Protein AF-A0A1H8KYK1-F1 (afdb_monomer_lite)

Foldseek 3Di:
DDDADDLAFLQCPLVRLQAAKWKFKKWFWDDDVPDIAIFIKIKMKHWHDDNDQKTWIKMWMFTFDQDPVSVVVVVVVPDDDDDDDDDDDDDDDDDDDDDDDDDDDDDDDDDDDDDDDDDDDDDDDDDDDDDDDDDYDDDDDDDDDDDDDDDDDDDDDDDDDDDDDDDDDDDDDDDDDDDPDDDPDPPPDDPPVPDSDTGIDWMKIWMKHFDDDDDQCPADPPRRHRPDNNFSRDNVRSCVQQDPVRWTKMWIWMDTPLFKIFIWIWTRDHQKTKIKTPDMGGDPRHFFWGIKIKIWGQDPQWIKIWMWTDGPPRDTGTGMIITIHRPD

Secondary structure (DSSP, 8-state):
-PPPPTT--GGGGGGGGG-EEEEEEEEEEEEETTEEEEEEEEEEEEEE--SSSSEEEEEEEEEPPPPHHHHHHHHHHS----------------------------------------------------------------------------------------------------S--SS-------TTSSSS--EEEEEEEEEEEE-----TTS--GGGPPP-SPPTT-SHHHHGGGB-TTSSEEEEEEEEETTTEEEEEEEEE-SSEEEEEEEEEEE-TTS--EEEEEEEEEEETTEEEEEEEEEETT--SEEEEEEEEEE--

Organism: NCBI:txid1424661

Structure (mmCIF, N/CA/C/O backbone):
data_AF-A0A1H8KYK1-F1
#
_entry.id   AF-A0A1H8KYK1-F1
#
loop_
_atom_site.group_PDB
_atom_site.id
_atom_site.type_symbol
_atom_site.label_atom_id
_atom_site.label_alt_id
_atom_site.label_comp_id
_atom_site.label_asym_id
_atom_site.label_entity_id
_atom_site.label_seq_id
_atom_site.pdbx_PDB_ins_code
_atom_site.Cartn_x
_atom_site.Cartn_y
_atom_site.Cartn_z
_atom_site.occupancy
_atom_site.B_iso_or_equiv
_atom_site.auth_seq_id
_atom_site.auth_comp_id
_atom_site.auth_asym_id
_atom_site.auth_atom_id
_atom_site.pdbx_PDB_model_num
ATOM 1 N N . MET A 1 1 ? -10.918 -11.148 -17.905 1.00 49.12 1 MET A N 1
ATOM 2 C CA . MET A 1 1 ? -9.589 -10.921 -18.511 1.00 49.12 1 MET A CA 1
ATOM 3 C C . MET A 1 1 ? -9.164 -9.533 -18.084 1.00 49.12 1 MET A C 1
ATOM 5 O O . MET A 1 1 ? -9.990 -8.639 -18.190 1.00 49.12 1 MET A O 1
ATOM 9 N N . PHE A 1 2 ? -7.974 -9.383 -17.505 1.00 62.34 2 PHE A N 1
ATOM 10 C CA . PHE A 1 2 ? -7.438 -8.069 -17.145 1.00 62.34 2 PHE A CA 1
ATOM 11 C C . PHE A 1 2 ? -6.785 -7.475 -18.394 1.00 62.34 2 PHE A C 1
ATOM 13 O O . PHE A 1 2 ? -6.039 -8.189 -19.064 1.00 62.34 2 PHE A O 1
ATOM 20 N N . ASP A 1 3 ? -7.107 -6.228 -18.724 1.00 60.88 3 ASP A N 1
ATOM 21 C CA . ASP A 1 3 ? -6.493 -5.510 -19.842 1.00 60.88 3 ASP A CA 1
ATOM 22 C C . ASP A 1 3 ? -5.409 -4.574 -19.298 1.00 60.88 3 ASP A C 1
ATOM 24 O O . ASP A 1 3 ? -5.586 -3.975 -18.234 1.00 60.88 3 ASP A O 1
ATOM 28 N N . LEU A 1 4 ? -4.265 -4.491 -19.976 1.00 67.56 4 LEU A N 1
ATOM 29 C CA . LEU A 1 4 ? -3.120 -3.719 -19.488 1.00 67.56 4 LEU A CA 1
ATOM 30 C C . LEU A 1 4 ? -3.230 -2.265 -19.973 1.00 67.56 4 LEU A C 1
ATOM 32 O O . LEU A 1 4 ? -3.312 -2.050 -21.184 1.00 67.56 4 LEU A O 1
ATOM 36 N N . PRO A 1 5 ? -3.190 -1.256 -19.077 1.00 66.62 5 PRO A N 1
ATOM 37 C CA . PRO A 1 5 ? -3.271 0.142 -19.486 1.00 66.62 5 PRO A CA 1
ATOM 38 C C . PRO A 1 5 ? -2.180 0.509 -20.498 1.00 66.62 5 PRO A C 1
ATOM 40 O O . PRO A 1 5 ? -0.985 0.322 -20.252 1.00 66.62 5 PRO A O 1
ATOM 43 N N . VAL A 1 6 ? -2.584 1.067 -21.640 1.00 70.44 6 VAL A N 1
ATOM 44 C CA . VAL A 1 6 ? -1.638 1.576 -22.640 1.00 70.44 6 VAL A CA 1
ATOM 45 C C . VAL A 1 6 ? -0.813 2.716 -22.039 1.00 70.44 6 VAL A C 1
ATOM 47 O O . VAL A 1 6 ? -1.359 3.687 -21.521 1.00 70.44 6 VAL A O 1
ATOM 50 N N . GLY A 1 7 ? 0.514 2.587 -22.085 1.00 81.19 7 GLY A N 1
ATOM 51 C CA . GLY A 1 7 ? 1.431 3.529 -21.436 1.00 81.19 7 GLY A CA 1
ATOM 52 C C . GLY A 1 7 ? 1.752 3.227 -19.966 1.00 81.19 7 GLY A C 1
ATOM 53 O O . GLY A 1 7 ? 2.463 4.019 -19.352 1.00 81.19 7 GLY A O 1
ATOM 54 N N . LEU A 1 8 ? 1.299 2.098 -19.402 1.00 91.88 8 LEU A N 1
ATOM 55 C CA . LEU A 1 8 ? 1.812 1.606 -18.119 1.00 91.88 8 LEU A CA 1
ATOM 56 C C . LEU A 1 8 ? 3.339 1.373 -18.217 1.00 91.88 8 LEU A C 1
ATOM 58 O O . LEU A 1 8 ? 3.770 0.626 -19.101 1.00 91.88 8 LEU A O 1
ATOM 62 N N . PRO A 1 9 ? 4.168 1.953 -17.327 1.00 93.94 9 PRO A N 1
ATOM 63 C CA . PRO A 1 9 ? 5.585 1.610 -17.226 1.00 93.94 9 PRO A CA 1
ATOM 64 C C . PRO A 1 9 ? 5.786 0.102 -17.039 1.00 93.94 9 PRO A C 1
ATOM 66 O O . PRO A 1 9 ? 5.152 -0.503 -16.176 1.00 93.94 9 PRO A O 1
ATOM 69 N N . SER A 1 10 ? 6.687 -0.507 -17.817 1.00 95.62 10 SER A N 1
ATOM 70 C CA . SER A 1 10 ? 6.914 -1.963 -17.799 1.00 95.62 10 SER A CA 1
ATOM 71 C C . SER A 1 10 ? 7.212 -2.508 -16.393 1.00 95.62 10 SER A C 1
ATOM 73 O O . SER A 1 10 ? 6.752 -3.594 -16.045 1.00 95.62 10 SER A O 1
ATOM 75 N N . GLU A 1 11 ? 7.915 -1.740 -15.556 1.00 96.19 11 GLU A N 1
ATOM 76 C CA . GLU A 1 11 ? 8.227 -2.072 -14.154 1.00 96.19 11 GLU A CA 1
ATOM 77 C C . GLU A 1 11 ? 6.979 -2.266 -13.271 1.00 96.19 11 GLU A C 1
ATOM 79 O O . GLU A 1 11 ? 7.045 -2.943 -12.251 1.00 96.19 11 GLU A O 1
ATOM 84 N N . LEU A 1 12 ? 5.822 -1.727 -13.666 1.00 96.75 12 LEU A N 1
ATOM 85 C CA . LEU A 1 12 ? 4.555 -1.897 -12.952 1.00 96.75 12 LEU A CA 1
ATOM 86 C C . LEU A 1 12 ? 3.744 -3.109 -13.422 1.00 96.75 12 LEU A C 1
ATOM 88 O O . LEU A 1 12 ? 2.743 -3.440 -12.791 1.00 96.75 12 LEU A O 1
ATOM 92 N N . VAL A 1 13 ? 4.161 -3.819 -14.477 1.00 95.88 13 VAL A N 1
ATOM 93 C CA . VAL A 1 13 ? 3.450 -5.017 -14.965 1.00 95.88 13 VAL A CA 1
ATOM 94 C C . VAL A 1 13 ? 3.280 -6.095 -13.875 1.00 95.88 13 VAL A C 1
ATOM 96 O O . VAL A 1 13 ? 2.158 -6.594 -13.749 1.00 95.88 13 VAL A O 1
ATOM 99 N N . PRO A 1 14 ? 4.275 -6.415 -13.016 1.00 97.19 14 PRO A N 1
ATOM 100 C CA . PRO A 1 14 ? 4.091 -7.370 -11.913 1.00 97.19 14 PRO A CA 1
ATOM 101 C C . PRO A 1 14 ? 3.054 -6.942 -10.861 1.00 97.19 14 PRO A C 1
ATOM 103 O O . PRO A 1 14 ? 2.421 -7.798 -10.243 1.00 97.19 14 PRO A O 1
ATOM 106 N N . LEU A 1 15 ? 2.863 -5.631 -10.676 1.00 97.88 15 LEU A N 1
ATOM 107 C CA . LEU A 1 15 ? 1.919 -5.031 -9.724 1.00 97.88 15 LEU A CA 1
ATOM 108 C C . LEU A 1 15 ? 0.585 -4.619 -10.376 1.00 97.88 15 LEU A C 1
ATOM 110 O O . LEU A 1 15 ? -0.333 -4.189 -9.682 1.00 97.88 15 LEU A O 1
ATOM 114 N N . SER A 1 16 ? 0.460 -4.755 -11.700 1.00 96.31 16 SER A N 1
ATOM 115 C CA . SER A 1 16 ? -0.639 -4.187 -12.496 1.00 96.31 16 SER A CA 1
ATOM 116 C C . SER A 1 16 ? -2.034 -4.597 -12.022 1.00 96.31 16 SER A C 1
ATOM 118 O O . SER A 1 16 ? -2.958 -3.789 -12.058 1.00 96.31 16 SER A O 1
ATOM 120 N N . TRP A 1 17 ? -2.174 -5.816 -11.498 1.00 96.75 17 TRP A N 1
ATOM 121 C CA . TRP A 1 17 ? -3.426 -6.356 -10.968 1.00 96.75 17 TRP A CA 1
ATOM 122 C C . TRP A 1 17 ? -3.988 -5.586 -9.761 1.00 96.75 17 TRP A C 1
ATOM 124 O O . TRP A 1 17 ? -5.191 -5.680 -9.514 1.00 96.75 17 TRP A O 1
ATOM 134 N N . LEU A 1 18 ? -3.161 -4.807 -9.047 1.00 98.00 18 LEU A N 1
ATOM 135 C CA . LEU A 1 18 ? -3.588 -3.908 -7.967 1.00 98.00 18 LEU A CA 1
ATOM 136 C C . LEU A 1 18 ? -4.265 -2.630 -8.486 1.00 98.00 18 LEU A C 1
ATOM 138 O O . LEU A 1 18 ? -5.162 -2.120 -7.819 1.00 98.00 18 LEU A O 1
ATOM 142 N N . ILE A 1 19 ? -3.852 -2.114 -9.652 1.00 97.31 19 ILE A N 1
ATOM 143 C CA . ILE A 1 19 ? -4.231 -0.785 -10.174 1.00 97.31 19 ILE A CA 1
ATOM 144 C C . ILE A 1 19 ? -5.750 -0.661 -10.293 1.00 97.31 19 ILE A C 1
ATOM 146 O O . ILE A 1 19 ? -6.384 -1.519 -10.905 1.00 97.31 19 ILE A O 1
ATOM 150 N N . GLY A 1 20 ? -6.326 0.413 -9.758 1.00 96.56 20 GLY A N 1
ATOM 151 C CA . GLY A 1 20 ? -7.762 0.691 -9.696 1.00 96.56 20 GLY A CA 1
ATOM 152 C C . GLY A 1 20 ? -8.225 1.000 -8.275 1.00 96.56 20 GLY A C 1
ATOM 153 O O . GLY A 1 20 ? -7.409 1.238 -7.381 1.00 96.56 20 GLY A O 1
ATOM 154 N N . VAL A 1 21 ? -9.540 0.995 -8.062 1.00 98.38 21 VAL A N 1
ATOM 155 C CA . VAL A 1 21 ? -10.137 1.280 -6.751 1.00 98.38 21 VAL A CA 1
ATOM 156 C C . VAL A 1 21 ? -10.924 0.077 -6.255 1.00 98.38 21 VAL A C 1
ATOM 158 O O . VAL A 1 21 ? -11.707 -0.531 -6.986 1.00 98.38 21 VAL A O 1
ATOM 161 N N . TRP A 1 22 ? -10.719 -0.245 -4.985 1.00 98.69 22 TRP A N 1
ATOM 162 C CA . TRP A 1 22 ? -11.290 -1.390 -4.294 1.00 98.69 22 TRP A CA 1
ATOM 163 C C . TRP A 1 22 ? -12.105 -0.910 -3.100 1.00 98.69 22 TRP A C 1
ATOM 165 O O . TRP A 1 22 ? -11.646 -0.046 -2.356 1.00 98.69 22 TRP A O 1
ATOM 175 N N . GLU A 1 23 ? -13.286 -1.482 -2.889 1.00 98.44 23 GLU A N 1
ATOM 176 C CA . GLU A 1 23 ? -14.118 -1.206 -1.718 1.00 98.44 23 GLU A CA 1
ATOM 177 C C . GLU A 1 23 ? -14.755 -2.493 -1.189 1.00 98.44 23 GLU A C 1
ATOM 179 O O . GLU A 1 23 ? -15.082 -3.409 -1.946 1.00 98.44 23 GLU A O 1
ATOM 184 N N . GLY A 1 24 ? -14.913 -2.585 0.126 1.00 97.38 24 GLY A N 1
ATOM 185 C CA . GLY A 1 24 ? -15.540 -3.722 0.786 1.00 97.38 24 GLY A CA 1
ATOM 186 C C . GLY A 1 24 ? -15.447 -3.603 2.298 1.00 97.38 24 GLY A C 1
ATOM 187 O O . GLY A 1 24 ? -15.329 -2.500 2.835 1.00 97.38 24 GLY A O 1
ATOM 188 N N . SER A 1 25 ? -15.490 -4.744 2.976 1.00 96.94 25 SER A N 1
ATOM 189 C CA . SER A 1 25 ? -15.429 -4.825 4.433 1.00 96.94 25 SER A CA 1
ATOM 190 C C . SER A 1 25 ? -14.272 -5.690 4.927 1.00 96.94 25 SER A C 1
ATOM 192 O O . SER A 1 25 ? -13.663 -6.471 4.184 1.00 96.94 25 SER A O 1
ATOM 194 N N . GLY A 1 26 ? -13.979 -5.529 6.212 1.00 96.81 26 GLY A N 1
ATOM 195 C CA . GLY A 1 26 ? -13.012 -6.313 6.954 1.00 96.81 26 GLY A CA 1
ATOM 196 C C . GLY A 1 26 ? -13.414 -6.513 8.411 1.00 96.81 26 GLY A C 1
ATOM 197 O O . GLY A 1 26 ? -14.375 -5.917 8.902 1.00 96.81 26 GLY A O 1
ATOM 198 N N . VAL A 1 27 ? -12.657 -7.374 9.087 1.00 96.69 27 VAL A N 1
ATOM 199 C CA . VAL A 1 27 ? -12.792 -7.677 10.516 1.00 96.69 27 VAL A CA 1
ATOM 200 C C . VAL A 1 27 ? -11.521 -7.225 11.224 1.00 96.69 27 VAL A C 1
ATOM 202 O O . VAL A 1 27 ? -10.416 -7.566 10.799 1.00 96.69 27 VAL A O 1
ATOM 205 N N . LEU A 1 28 ? -11.696 -6.415 12.265 1.00 94.81 28 LEU A N 1
ATOM 206 C CA . LEU A 1 28 ? -10.660 -5.859 13.130 1.00 94.81 28 LEU A CA 1
ATOM 207 C C . LEU A 1 28 ? -10.691 -6.609 14.462 1.00 94.81 28 LEU A C 1
ATOM 209 O O . LEU A 1 28 ? -11.710 -6.579 15.149 1.00 94.81 28 LEU A O 1
ATOM 213 N N . GLU A 1 29 ? -9.579 -7.226 14.845 1.00 92.06 29 GLU A N 1
ATOM 214 C CA . GLU A 1 29 ? -9.422 -7.983 16.087 1.00 92.06 29 GLU A CA 1
ATOM 215 C C . GLU A 1 29 ? -8.289 -7.401 16.937 1.00 92.06 29 GLU A C 1
ATOM 217 O O . GLU A 1 29 ? -7.197 -7.089 16.455 1.00 92.06 29 GLU A O 1
ATOM 222 N N . TYR A 1 30 ? -8.546 -7.212 18.228 1.00 87.31 30 TYR A N 1
ATOM 223 C CA . TYR A 1 30 ? -7.558 -6.716 19.184 1.00 87.31 30 TYR A CA 1
ATOM 224 C C . TYR A 1 30 ? -7.929 -7.118 20.614 1.00 87.31 30 TYR A C 1
ATOM 226 O O . TYR A 1 30 ? -9.027 -7.607 20.872 1.00 87.31 30 TYR A O 1
ATOM 234 N N . LYS A 1 31 ? -7.009 -6.920 21.563 1.00 82.62 31 LYS A N 1
ATOM 235 C CA . LYS A 1 31 ? -7.248 -7.199 22.985 1.00 82.62 31 LYS A CA 1
ATOM 236 C C . LYS A 1 31 ? -7.317 -5.932 23.830 1.00 82.62 31 LYS A C 1
ATOM 238 O O . LYS A 1 31 ? -6.606 -4.964 23.564 1.00 82.62 31 LYS A O 1
ATOM 243 N N . ILE A 1 32 ? -8.143 -5.975 24.873 1.00 80.00 32 ILE A N 1
ATOM 244 C CA . ILE A 1 32 ? -8.195 -4.988 25.956 1.00 80.00 32 ILE A CA 1
ATOM 245 C C . ILE A 1 32 ? -8.008 -5.762 27.266 1.00 80.00 32 ILE A C 1
ATOM 247 O O . ILE A 1 32 ? -8.938 -6.379 27.777 1.00 80.00 32 ILE A O 1
ATOM 251 N N . GLY A 1 33 ? -6.775 -5.792 27.778 1.00 83.25 33 GLY A N 1
ATOM 252 C CA . GLY A 1 33 ? -6.402 -6.768 28.806 1.00 83.25 33 GLY A CA 1
ATOM 253 C C . GLY A 1 33 ? -6.537 -8.192 28.256 1.00 83.25 33 GLY A C 1
ATOM 254 O O . GLY A 1 33 ? -6.012 -8.493 27.183 1.00 83.25 33 GLY A O 1
ATOM 255 N N . ASP A 1 34 ? -7.265 -9.052 28.965 1.00 83.12 34 ASP A N 1
ATOM 256 C CA . ASP A 1 34 ? -7.534 -10.424 28.522 1.00 83.12 34 ASP A CA 1
ATOM 257 C C . ASP A 1 34 ? -8.695 -10.530 27.515 1.00 83.12 34 ASP A C 1
ATOM 259 O O . ASP A 1 34 ? -8.698 -11.447 26.678 1.00 83.12 34 ASP A O 1
ATOM 263 N N . GLU A 1 35 ? -9.640 -9.581 27.538 1.00 84.00 35 GLU A N 1
ATOM 264 C CA . GLU A 1 35 ? -10.799 -9.559 26.640 1.00 84.00 35 GLU A CA 1
ATOM 265 C C . GLU A 1 35 ? -10.368 -9.351 25.183 1.00 84.00 35 GLU A C 1
ATOM 267 O O . GLU A 1 35 ? -9.450 -8.584 24.885 1.00 84.00 35 GLU A O 1
ATOM 272 N N . SER A 1 36 ? -11.025 -10.062 24.265 1.00 86.00 36 SER A N 1
ATOM 273 C CA . SER A 1 36 ? -10.759 -9.990 22.825 1.00 86.00 36 SER A CA 1
ATOM 274 C C . SER A 1 36 ? -11.948 -9.331 22.134 1.00 86.00 36 SER A C 1
ATOM 276 O O . SER A 1 36 ? -13.064 -9.840 22.198 1.00 86.00 36 SER A O 1
ATOM 278 N N . VAL A 1 37 ? -11.706 -8.190 21.496 1.00 88.69 37 VAL A N 1
ATOM 279 C CA . VAL A 1 37 ? -12.717 -7.379 20.819 1.00 88.69 37 VAL A CA 1
ATOM 280 C C . VAL A 1 37 ? -12.598 -7.600 19.317 1.00 88.69 37 VAL A C 1
ATOM 282 O O . VAL A 1 37 ? -11.521 -7.425 18.748 1.00 88.69 37 VAL A O 1
ATOM 285 N N . SER A 1 38 ? -13.718 -7.942 18.681 1.00 92.06 38 SER A N 1
ATOM 286 C CA . SER A 1 38 ? -13.860 -7.999 17.225 1.00 92.06 38 SER A CA 1
ATOM 287 C C . SER A 1 38 ? -14.829 -6.908 16.758 1.00 92.06 38 SER A C 1
ATOM 289 O O . SER A 1 38 ? -15.798 -6.602 17.458 1.00 92.06 38 SER A O 1
ATOM 291 N N . ARG A 1 39 ? -14.560 -6.278 15.609 1.00 92.88 39 ARG A N 1
ATOM 292 C CA . ARG A 1 39 ? -15.438 -5.277 14.975 1.00 92.88 39 ARG A CA 1
ATOM 293 C C . ARG A 1 39 ? -15.405 -5.391 13.456 1.00 92.88 39 ARG A C 1
ATOM 295 O O . ARG A 1 39 ? -14.342 -5.587 12.873 1.00 92.88 39 ARG A O 1
ATOM 302 N N . THR A 1 40 ? -16.549 -5.162 12.815 1.00 94.62 40 THR A N 1
ATOM 303 C CA . THR A 1 40 ? -16.612 -4.967 11.360 1.00 94.62 40 THR A CA 1
ATOM 304 C C . THR A 1 40 ? -16.252 -3.524 11.003 1.00 94.62 40 THR A C 1
ATOM 306 O O . THR A 1 40 ? -16.684 -2.578 11.666 1.00 94.62 40 THR A O 1
ATOM 309 N N . PHE A 1 41 ? -15.478 -3.346 9.937 1.00 95.56 41 PHE A N 1
ATOM 310 C CA . PHE A 1 41 ? -15.167 -2.043 9.353 1.00 95.56 41 PHE A CA 1
ATOM 311 C C . PHE A 1 41 ? -15.329 -2.092 7.832 1.00 95.56 41 PHE A C 1
ATOM 313 O O . PHE A 1 41 ? -15.184 -3.150 7.216 1.00 95.56 41 PHE A O 1
ATOM 320 N N . GLY A 1 42 ? -15.631 -0.951 7.221 1.00 97.19 42 GLY A N 1
ATOM 321 C CA . GLY A 1 42 ? -15.552 -0.773 5.777 1.00 97.19 42 GLY A CA 1
ATOM 322 C C . GLY A 1 42 ? -14.231 -0.117 5.377 1.00 97.19 42 GLY A C 1
ATOM 323 O O . GLY A 1 42 ? -13.602 0.600 6.161 1.00 97.19 42 GLY A O 1
ATOM 324 N N . HIS A 1 43 ? -13.775 -0.411 4.162 1.00 98.38 43 HIS A N 1
ATOM 325 C CA . HIS A 1 43 ? -12.443 -0.054 3.680 1.00 98.38 43 HIS A CA 1
ATOM 326 C C . HIS A 1 43 ? -12.485 0.262 2.191 1.00 98.38 43 HIS A C 1
ATOM 328 O O . HIS A 1 43 ? -12.998 -0.535 1.402 1.00 98.38 43 HIS A O 1
ATOM 334 N N . ARG A 1 44 ? -11.898 1.398 1.801 1.00 98.44 44 ARG A N 1
ATOM 335 C CA . ARG A 1 44 ? -11.630 1.745 0.404 1.00 98.44 44 ARG A CA 1
ATOM 336 C C . ARG A 1 44 ? -10.127 1.927 0.186 1.00 98.44 44 ARG A C 1
ATOM 338 O O . ARG A 1 44 ? -9.473 2.635 0.952 1.00 98.44 44 ARG A O 1
ATOM 345 N N . ILE A 1 45 ? -9.597 1.302 -0.864 1.00 98.69 45 ILE A N 1
ATOM 346 C CA . ILE A 1 45 ? -8.196 1.392 -1.303 1.00 98.69 45 ILE A CA 1
ATOM 347 C C . ILE A 1 45 ? -8.151 1.902 -2.745 1.00 98.69 45 ILE A C 1
ATOM 349 O O . ILE A 1 45 ? -8.914 1.436 -3.587 1.00 98.69 45 ILE A O 1
ATOM 353 N N . SER A 1 46 ? -7.217 2.799 -3.048 1.00 98.56 46 SER A N 1
ATOM 354 C CA . SER A 1 46 ? -6.891 3.249 -4.401 1.00 98.56 46 SER A CA 1
ATOM 355 C C . SER A 1 46 ? -5.429 2.946 -4.728 1.00 98.56 46 SER A C 1
ATOM 357 O O . SER A 1 46 ? -4.534 3.343 -3.983 1.00 98.56 46 SER A O 1
ATOM 359 N N . PHE A 1 47 ? -5.191 2.306 -5.873 1.00 98.56 47 PHE A N 1
ATOM 360 C CA . PHE A 1 47 ? -3.877 2.162 -6.501 1.00 98.56 47 PHE A CA 1
ATOM 361 C C . PHE A 1 47 ? -3.895 2.846 -7.872 1.00 98.56 47 PHE A C 1
ATOM 363 O O . PHE A 1 47 ? -4.689 2.481 -8.739 1.00 98.56 47 PHE A O 1
ATOM 370 N N . SER A 1 48 ? -3.007 3.806 -8.109 1.00 97.19 48 SER A N 1
ATOM 371 C CA . SER A 1 48 ? -2.879 4.503 -9.397 1.00 97.19 48 SER A CA 1
ATOM 372 C C . SER A 1 48 ? -1.410 4.717 -9.774 1.00 97.19 48 SER A C 1
ATOM 374 O O . SER A 1 48 ? -0.513 4.360 -9.018 1.00 97.19 48 SER A O 1
ATOM 376 N N . HIS A 1 49 ? -1.135 5.274 -10.953 1.00 95.69 49 HIS A N 1
ATOM 377 C CA . HIS A 1 49 ? 0.214 5.656 -11.380 1.00 95.69 49 HIS A CA 1
ATOM 378 C C . HIS A 1 49 ? 0.161 6.961 -12.182 1.00 95.69 49 HIS A C 1
ATOM 380 O O . HIS A 1 49 ? -0.874 7.305 -12.751 1.00 95.69 49 HIS A O 1
ATOM 386 N N . ASP A 1 50 ? 1.286 7.666 -12.248 1.00 94.00 50 ASP A N 1
ATOM 387 C CA . ASP A 1 50 ? 1.468 8.925 -12.986 1.00 94.00 50 ASP A CA 1
ATOM 388 C C . ASP A 1 50 ? 2.350 8.771 -14.248 1.00 94.00 50 ASP A C 1
ATOM 390 O O . ASP A 1 50 ? 2.439 9.687 -15.062 1.00 94.00 50 ASP A O 1
ATOM 394 N N . GLY A 1 51 ? 2.977 7.600 -14.437 1.00 91.00 51 GLY A N 1
ATOM 395 C CA . GLY A 1 51 ? 3.947 7.321 -15.510 1.00 91.00 51 GLY A CA 1
ATOM 396 C C . GLY A 1 51 ? 5.394 7.132 -15.022 1.00 91.00 51 GLY A C 1
ATOM 397 O O . GLY A 1 51 ? 6.296 6.863 -15.826 1.00 91.00 51 GLY A O 1
ATOM 398 N N . LEU A 1 52 ? 5.625 7.240 -13.713 1.00 91.81 52 LEU A N 1
ATOM 399 C CA . LEU A 1 52 ? 6.854 6.840 -13.028 1.00 91.81 52 LEU A CA 1
ATOM 400 C C . LEU A 1 52 ? 6.775 5.364 -12.570 1.00 91.81 52 LEU A C 1
ATOM 402 O O . LEU A 1 52 ? 5.684 4.791 -12.524 1.00 91.81 52 LEU A O 1
ATOM 406 N N . PRO A 1 53 ? 7.908 4.704 -12.253 1.00 94.56 53 PRO A N 1
ATOM 407 C CA . PRO A 1 53 ? 7.945 3.277 -11.909 1.00 94.56 53 PRO A CA 1
ATOM 408 C C . PRO A 1 53 ? 7.538 2.987 -10.451 1.00 94.56 53 PRO A C 1
ATOM 410 O O . PRO A 1 53 ? 8.229 2.282 -9.717 1.00 94.56 53 PRO A O 1
ATOM 413 N N . HIS A 1 54 ? 6.408 3.546 -10.018 1.00 96.88 54 HIS A N 1
ATOM 414 C CA . HIS A 1 54 ? 5.782 3.263 -8.728 1.00 96.88 54 HIS A CA 1
ATOM 415 C C . HIS A 1 54 ? 4.248 3.330 -8.835 1.00 96.88 54 HIS A C 1
ATOM 417 O O . HIS A 1 54 ? 3.705 3.984 -9.726 1.00 96.88 54 HIS A O 1
ATOM 423 N N . LEU A 1 55 ? 3.542 2.679 -7.910 1.00 98.56 55 LEU A N 1
ATOM 424 C CA . LEU A 1 55 ? 2.124 2.935 -7.667 1.00 98.56 55 LEU A CA 1
ATOM 425 C C . LEU A 1 55 ? 1.967 3.990 -6.575 1.00 98.56 55 LEU A C 1
ATOM 427 O O . LEU A 1 55 ? 2.576 3.880 -5.511 1.00 98.56 55 LEU A O 1
ATOM 431 N N . ASN A 1 56 ? 1.107 4.968 -6.835 1.00 98.62 56 ASN A N 1
ATOM 432 C CA . ASN A 1 56 ? 0.497 5.818 -5.825 1.00 98.62 56 ASN A CA 1
ATOM 433 C C . ASN A 1 56 ? -0.556 4.992 -5.077 1.00 98.62 56 ASN A C 1
ATOM 435 O O . ASN A 1 56 ? -1.420 4.376 -5.707 1.00 98.62 56 ASN A O 1
ATOM 439 N N . TYR A 1 57 ? -0.493 4.984 -3.749 1.00 98.75 57 TYR A N 1
ATOM 440 C CA . TYR A 1 57 ? -1.398 4.231 -2.886 1.00 98.75 57 TYR A CA 1
ATOM 441 C C . TYR A 1 57 ? -2.085 5.150 -1.882 1.00 98.75 57 TYR A C 1
ATOM 443 O O . TYR A 1 57 ? -1.428 5.949 -1.217 1.00 98.75 57 TYR A O 1
ATOM 451 N N . SER A 1 58 ? -3.395 4.986 -1.714 1.00 98.62 58 SER A N 1
ATOM 452 C CA . SER A 1 58 ? -4.124 5.565 -0.586 1.00 98.62 58 SER A CA 1
ATOM 453 C C . SER A 1 58 ? -5.222 4.636 -0.083 1.00 98.62 58 SER A C 1
ATOM 455 O O . SER A 1 58 ? -5.825 3.870 -0.835 1.00 98.62 58 SER A O 1
ATOM 457 N N . SER A 1 59 ? -5.479 4.704 1.219 1.00 98.00 59 SER A N 1
ATOM 458 C CA . SER A 1 59 ? -6.477 3.902 1.917 1.00 98.00 59 SER A CA 1
ATOM 459 C C . SER A 1 59 ? -7.205 4.757 2.951 1.00 98.00 59 SER A C 1
ATOM 461 O O . SER A 1 59 ? -6.605 5.622 3.599 1.00 98.00 59 SER A O 1
ATOM 463 N N . TYR A 1 60 ? -8.498 4.498 3.140 1.00 96.75 60 TYR A N 1
ATOM 464 C CA . TYR A 1 60 ? -9.217 4.931 4.334 1.00 96.75 60 TYR A CA 1
ATOM 465 C C . TYR A 1 60 ? -10.247 3.891 4.780 1.00 96.75 60 TYR A C 1
ATOM 467 O O . TYR A 1 60 ? -10.821 3.150 3.979 1.00 96.75 60 TYR A O 1
ATOM 475 N N . THR A 1 61 ? -10.469 3.849 6.089 1.00 97.38 61 THR A N 1
ATOM 476 C CA . THR A 1 61 ? -11.356 2.906 6.775 1.00 97.38 61 THR A CA 1
ATOM 477 C C . THR A 1 61 ? -12.340 3.640 7.674 1.00 97.38 61 THR A C 1
ATOM 479 O O . THR A 1 61 ? -12.075 4.749 8.148 1.00 97.38 61 THR A O 1
ATOM 482 N N . TRP A 1 62 ? -13.470 2.996 7.934 1.00 95.44 62 TRP A N 1
ATOM 483 C CA . TRP A 1 62 ? -14.492 3.453 8.867 1.00 95.44 62 TRP A CA 1
ATOM 484 C C . TRP A 1 62 ? -15.053 2.255 9.631 1.00 95.44 62 TRP A C 1
ATOM 486 O O . TRP A 1 62 ? -15.241 1.184 9.056 1.00 95.44 62 TRP A O 1
ATOM 496 N N . LEU A 1 63 ? -15.338 2.414 10.921 1.00 94.31 63 LEU A N 1
ATOM 497 C CA . LEU A 1 63 ? -16.130 1.423 11.646 1.00 94.31 63 LEU A CA 1
ATOM 498 C C . LEU A 1 63 ? -17.567 1.474 11.118 1.00 94.31 63 LEU A C 1
ATOM 500 O O . LEU A 1 63 ? -18.138 2.557 10.972 1.00 94.31 63 LEU A O 1
ATOM 504 N N . GLU A 1 64 ? -18.148 0.309 10.845 1.00 89.12 64 GLU A N 1
ATOM 505 C CA . GLU A 1 64 ? -19.595 0.219 10.639 1.00 89.12 64 GLU A CA 1
ATOM 506 C C . GLU A 1 64 ? -20.298 0.258 12.015 1.00 89.12 64 GLU A C 1
ATOM 508 O O . GLU A 1 64 ? -19.684 -0.111 13.028 1.00 89.12 64 GLU A O 1
ATOM 513 N N . PRO A 1 65 ? -21.568 0.700 12.096 1.00 81.44 65 PRO A N 1
ATOM 514 C CA . PRO A 1 65 ? -22.336 0.658 13.338 1.00 81.44 65 PRO A CA 1
ATOM 515 C C . PRO A 1 65 ? -22.391 -0.757 13.931 1.00 81.44 65 PRO A C 1
ATOM 517 O O . PRO A 1 65 ? -22.554 -1.740 13.207 1.00 81.44 65 PRO A O 1
ATOM 520 N N . ALA A 1 66 ? -22.275 -0.869 15.258 1.00 71.00 66 ALA A N 1
ATOM 521 C CA . ALA A 1 66 ? -22.365 -2.159 15.939 1.00 71.00 66 ALA A CA 1
ATOM 522 C C . ALA A 1 66 ? -23.765 -2.759 15.744 1.00 71.00 66 ALA A C 1
ATOM 524 O O . ALA A 1 66 ? -24.766 -2.139 16.108 1.00 71.00 66 ALA A O 1
ATOM 525 N N . SER A 1 67 ? -23.848 -3.969 15.190 1.00 65.69 67 SER A N 1
ATOM 526 C CA . SER A 1 67 ? -25.135 -4.631 15.009 1.00 65.69 67 SER A CA 1
ATOM 527 C C . SER A 1 67 ? -25.706 -5.091 16.354 1.00 65.69 67 SER A C 1
ATOM 529 O O . SER A 1 67 ? -24.988 -5.296 17.337 1.00 65.69 67 SER A O 1
ATOM 531 N N . ALA A 1 68 ? -27.016 -5.344 16.391 1.00 59.31 68 ALA A N 1
ATOM 532 C CA . ALA A 1 68 ? -27.660 -5.937 17.563 1.00 59.31 68 ALA A CA 1
ATOM 533 C C . ALA A 1 68 ? -27.072 -7.317 17.942 1.00 59.31 68 ALA A C 1
ATOM 535 O O . ALA A 1 68 ? -27.176 -7.726 19.097 1.00 59.31 68 ALA A O 1
ATOM 536 N N . ALA A 1 69 ? -26.430 -8.021 16.998 1.00 57.88 69 ALA A N 1
ATOM 537 C CA . ALA A 1 69 ? -25.719 -9.269 17.266 1.00 57.88 69 ALA A CA 1
ATOM 538 C C . ALA A 1 69 ? -24.359 -9.025 17.947 1.00 57.88 69 ALA A C 1
ATOM 540 O O . ALA A 1 69 ? -24.042 -9.713 18.917 1.00 57.88 69 ALA A O 1
ATOM 541 N N . ASP A 1 70 ? -23.597 -8.016 17.510 1.00 57.91 70 ASP A N 1
ATOM 542 C CA . ASP A 1 70 ? -22.309 -7.647 18.122 1.00 57.91 70 ASP A CA 1
ATOM 543 C C . ASP A 1 70 ? -22.503 -7.170 19.571 1.00 57.91 70 ASP A C 1
ATOM 545 O O . ASP A 1 70 ? -21.778 -7.576 20.481 1.00 57.91 70 ASP A O 1
ATOM 549 N N . ALA A 1 71 ? -23.544 -6.362 19.807 1.00 57.56 71 ALA A N 1
ATOM 550 C CA . ALA A 1 71 ? -23.923 -5.904 21.142 1.00 57.56 71 ALA A CA 1
ATOM 551 C C . ALA A 1 71 ? -24.329 -7.067 22.072 1.00 57.56 71 ALA A C 1
ATOM 553 O O . ALA A 1 71 ? -23.949 -7.090 23.245 1.00 57.56 71 ALA A O 1
ATOM 554 N N . ALA A 1 72 ? -25.059 -8.060 21.551 1.00 54.16 72 ALA A N 1
ATOM 555 C CA . ALA A 1 72 ? -25.426 -9.257 22.306 1.00 54.16 72 ALA A CA 1
ATOM 556 C C . ALA A 1 72 ? -24.210 -10.149 22.621 1.00 54.16 72 ALA A C 1
ATOM 558 O O . ALA A 1 72 ? -24.110 -10.671 23.732 1.00 54.16 72 ALA A O 1
ATOM 559 N N . ALA A 1 73 ? -23.265 -10.284 21.683 1.00 54.59 73 ALA A N 1
ATOM 560 C CA . ALA A 1 73 ? -22.030 -11.041 21.884 1.00 54.59 73 ALA A CA 1
ATOM 561 C C . ALA A 1 73 ? -21.143 -10.416 22.976 1.00 54.59 73 ALA A C 1
ATOM 563 O O . ALA A 1 73 ? -20.703 -11.124 23.881 1.00 54.59 73 ALA A O 1
ATOM 564 N N . GLY A 1 74 ? -20.956 -9.090 22.955 1.00 52.19 74 GLY A N 1
ATOM 565 C CA . GLY A 1 74 ? -20.237 -8.373 24.015 1.00 52.19 74 GLY A CA 1
ATOM 566 C C . GLY A 1 74 ? -20.908 -8.520 25.386 1.00 52.19 74 GLY A C 1
ATOM 567 O O . GLY A 1 74 ? -20.240 -8.782 26.384 1.00 52.19 74 GLY A O 1
ATOM 568 N N . SER A 1 75 ? -22.243 -8.453 25.444 1.00 48.66 75 SER A N 1
ATOM 569 C CA . SER A 1 75 ? -22.982 -8.648 26.699 1.00 48.66 75 SER A CA 1
ATOM 570 C C . SER A 1 75 ? -22.822 -10.055 27.292 1.00 48.66 75 SER A C 1
ATOM 572 O O . SER A 1 75 ? -22.885 -10.195 28.512 1.00 48.66 75 SER A O 1
ATOM 574 N N . ALA A 1 76 ? -22.615 -11.090 26.470 1.00 49.31 76 ALA A N 1
ATOM 575 C CA . ALA A 1 76 ? -22.440 -12.471 26.930 1.00 49.31 76 ALA A CA 1
ATOM 576 C C . ALA A 1 76 ? -21.066 -12.738 27.586 1.00 49.31 76 ALA A C 1
ATOM 578 O O . ALA A 1 76 ? -20.929 -13.706 28.333 1.00 49.31 76 ALA A O 1
ATOM 579 N N . SER A 1 77 ? -20.073 -11.872 27.348 1.00 48.22 77 SER A N 1
ATOM 580 C CA . SER A 1 77 ? -18.774 -11.856 28.049 1.00 48.22 77 SER A CA 1
ATOM 581 C C . SER A 1 77 ? -18.920 -11.378 29.508 1.00 48.22 77 SER A C 1
ATOM 583 O O . SER A 1 77 ? -18.225 -11.839 30.412 1.00 48.22 77 SER A O 1
ATOM 585 N N . GLY A 1 78 ? -19.870 -10.469 29.761 1.00 38.81 78 GLY A N 1
ATOM 586 C CA . GLY A 1 78 ? -19.907 -9.611 30.951 1.00 38.81 78 GLY A CA 1
ATOM 587 C C . GLY A 1 78 ? -20.586 -10.152 32.217 1.00 38.81 78 GLY A C 1
ATOM 588 O O . GLY A 1 78 ? -20.876 -9.355 33.109 1.00 38.81 78 GLY A O 1
ATOM 589 N N . THR A 1 79 ? -20.879 -11.452 32.339 1.00 35.94 79 THR A N 1
ATOM 590 C CA . THR A 1 79 ? -21.622 -11.997 33.500 1.00 35.94 79 THR A CA 1
ATOM 591 C C . THR A 1 79 ? -20.879 -13.090 34.269 1.00 35.94 79 THR A C 1
ATOM 593 O O . THR A 1 79 ? -21.103 -14.273 34.013 1.00 35.94 79 THR A O 1
ATOM 596 N N . ASN A 1 80 ? -20.059 -12.691 35.255 1.00 37.75 80 ASN A N 1
ATOM 597 C CA . ASN A 1 80 ? -20.069 -13.216 36.641 1.00 37.75 80 ASN A CA 1
ATOM 598 C C . ASN A 1 80 ? -18.887 -12.686 37.484 1.00 37.75 80 ASN A C 1
ATOM 600 O O . ASN A 1 80 ? -17.767 -13.149 37.294 1.00 37.75 80 ASN A O 1
ATOM 604 N N . ALA A 1 81 ? -19.155 -11.803 38.461 1.00 33.03 81 ALA A N 1
ATOM 605 C CA . ALA A 1 81 ? -18.443 -11.702 39.753 1.00 33.03 81 ALA A CA 1
ATOM 606 C C . ALA A 1 81 ? -19.003 -10.539 40.605 1.00 33.03 81 ALA A C 1
ATOM 608 O O . ALA A 1 81 ? -18.627 -9.385 40.412 1.00 33.03 81 ALA A O 1
ATOM 609 N N . ALA A 1 82 ? -19.872 -10.835 41.574 1.00 30.55 82 ALA A N 1
ATOM 610 C CA . ALA A 1 82 ? -20.263 -9.903 42.635 1.00 30.55 82 ALA A CA 1
ATOM 611 C C . ALA A 1 82 ? -20.535 -10.687 43.930 1.00 30.55 82 ALA A C 1
ATOM 613 O O . ALA A 1 82 ? -21.158 -11.742 43.854 1.00 30.55 82 ALA A O 1
ATOM 614 N N . GLU A 1 83 ? -20.093 -10.139 45.074 1.00 29.67 83 GLU A N 1
ATOM 615 C CA . GLU A 1 83 ? -20.201 -10.703 46.444 1.00 29.67 83 GLU A CA 1
ATOM 616 C C . GLU A 1 83 ? -19.403 -12.018 46.671 1.00 29.67 83 GLU A C 1
ATOM 618 O O . GLU A 1 83 ? -19.374 -12.893 45.814 1.00 29.67 83 GLU A O 1
ATOM 623 N N . ALA A 1 84 ? -18.701 -12.274 47.786 1.00 30.47 84 ALA A N 1
ATOM 624 C CA . ALA A 1 84 ? -18.218 -11.484 48.942 1.00 30.47 84 ALA A CA 1
ATOM 625 C C . ALA A 1 84 ? -16.890 -12.157 49.434 1.00 30.47 84 ALA A C 1
ATOM 627 O O . ALA A 1 84 ? -16.445 -13.113 48.802 1.00 30.47 84 ALA A O 1
ATOM 628 N N . ASP A 1 85 ? -16.151 -11.788 50.489 1.00 29.94 85 ASP A N 1
ATOM 629 C CA . ASP A 1 85 ? -16.294 -10.863 51.633 1.00 29.94 85 ASP A CA 1
ATOM 630 C C . ASP A 1 85 ? -14.885 -10.327 52.040 1.00 29.94 85 ASP A C 1
ATOM 632 O O . ASP A 1 85 ? -13.881 -10.764 51.474 1.00 29.94 85 ASP A O 1
ATOM 636 N N . ALA A 1 86 ? -14.769 -9.401 53.007 1.00 30.33 86 ALA A N 1
ATOM 637 C CA . ALA A 1 86 ? -13.498 -8.795 53.426 1.00 30.33 86 ALA A CA 1
ATOM 638 C C . ALA A 1 86 ? -13.209 -8.836 54.949 1.00 30.33 86 ALA A C 1
ATOM 640 O O . ALA A 1 86 ? -13.580 -7.935 55.700 1.00 30.33 86 ALA A O 1
ATOM 641 N N . SER A 1 87 ? -12.403 -9.812 55.391 1.00 31.45 87 SER A N 1
ATOM 642 C CA . SER A 1 87 ? -11.599 -9.765 56.634 1.00 31.45 87 SER A CA 1
ATOM 643 C C . SER A 1 87 ? -10.448 -10.799 56.569 1.00 31.45 87 SER A C 1
ATOM 645 O O . SER A 1 87 ? -10.526 -11.740 55.789 1.00 31.45 87 SER A O 1
ATOM 647 N N . GLY A 1 88 ? -9.328 -10.701 57.298 1.00 27.09 88 GLY A N 1
ATOM 648 C CA . GLY A 1 88 ? -8.859 -9.683 58.249 1.00 27.09 88 GLY A CA 1
ATOM 649 C C . GLY A 1 88 ? -7.352 -9.855 58.563 1.00 27.09 88 GLY A C 1
ATOM 650 O O . GLY A 1 88 ? -6.716 -10.800 58.105 1.00 27.09 88 GLY A O 1
ATOM 651 N N . SER A 1 89 ? -6.758 -8.925 59.319 1.00 27.42 89 SER A N 1
ATOM 652 C CA . SER A 1 89 ? -5.306 -8.863 59.606 1.00 27.42 89 SER A CA 1
ATOM 653 C C . SER A 1 89 ? -4.844 -9.802 60.736 1.00 27.42 89 SER A C 1
ATOM 655 O O . SER A 1 89 ? -5.565 -9.899 61.726 1.00 27.42 89 SER A O 1
ATOM 657 N N . ALA A 1 90 ? -3.619 -10.366 60.657 1.00 27.70 90 ALA A N 1
ATOM 658 C CA . ALA A 1 90 ? -2.606 -10.256 61.736 1.00 27.70 90 ALA A CA 1
ATOM 659 C C . ALA A 1 90 ? -1.232 -10.947 61.481 1.00 27.70 90 ALA A C 1
ATOM 661 O O . ALA A 1 90 ? -1.150 -12.121 61.148 1.00 27.70 90 ALA A O 1
ATOM 662 N N . ALA A 1 91 ? -0.171 -10.193 61.801 1.00 27.73 91 ALA A N 1
ATOM 663 C CA . ALA A 1 91 ? 1.038 -10.554 62.571 1.00 27.73 91 ALA A CA 1
ATOM 664 C C . ALA A 1 91 ? 1.975 -11.750 62.227 1.00 27.73 91 ALA A C 1
ATOM 666 O O . ALA A 1 91 ? 1.674 -12.927 62.383 1.00 27.73 91 ALA A O 1
ATOM 667 N N . VAL A 1 92 ? 3.227 -11.344 61.983 1.00 30.42 92 VAL A N 1
ATOM 668 C CA . VAL A 1 92 ? 4.529 -12.026 62.140 1.00 30.42 92 VAL A CA 1
ATOM 669 C C . VAL A 1 92 ? 4.681 -12.897 63.406 1.00 30.42 92 VAL A C 1
ATOM 671 O O . VAL A 1 92 ? 4.275 -12.492 64.493 1.00 30.42 92 VAL A O 1
ATOM 674 N N . GLY A 1 93 ? 5.443 -13.996 63.297 1.00 27.05 93 GLY A N 1
ATOM 675 C CA . GLY A 1 93 ? 6.090 -14.696 64.421 1.00 27.05 93 GLY A CA 1
ATOM 676 C C . GLY A 1 93 ? 7.296 -15.532 63.955 1.00 27.05 93 GLY A C 1
ATOM 677 O O . GLY A 1 93 ? 7.273 -16.060 62.845 1.00 27.05 93 GLY A O 1
ATOM 678 N N . SER A 1 94 ? 8.361 -15.644 64.760 1.00 28.64 94 SER A N 1
ATOM 679 C CA . SER A 1 94 ? 9.586 -16.394 64.414 1.00 28.64 94 SER A CA 1
ATOM 680 C C . SER A 1 94 ? 10.064 -17.305 65.551 1.00 28.64 94 SER A C 1
ATOM 682 O O . SER A 1 94 ? 9.842 -16.980 66.715 1.00 28.64 94 SER A O 1
ATOM 684 N N . ALA A 1 95 ? 10.725 -18.422 65.202 1.00 28.42 95 ALA A N 1
ATOM 685 C CA . ALA A 1 95 ? 11.887 -19.029 65.886 1.00 28.42 95 ALA A CA 1
ATOM 686 C C . ALA A 1 95 ? 12.123 -20.496 65.455 1.00 28.42 95 ALA A C 1
ATOM 688 O O . ALA A 1 95 ? 11.184 -21.263 65.267 1.00 28.42 95 ALA A O 1
ATOM 689 N N . ALA A 1 96 ? 13.397 -20.891 65.400 1.00 31.84 96 ALA A N 1
ATOM 690 C CA . ALA A 1 96 ? 13.888 -22.261 65.624 1.00 31.84 96 ALA A CA 1
ATOM 691 C C . ALA A 1 96 ? 14.782 -22.222 66.896 1.00 31.84 96 ALA A C 1
ATOM 693 O O . ALA A 1 96 ? 15.107 -21.103 67.316 1.00 31.84 96 ALA A O 1
ATOM 694 N N . PRO A 1 97 ? 15.186 -23.345 67.544 1.00 43.56 97 PRO A N 1
ATOM 695 C CA . PRO A 1 97 ? 16.246 -24.227 67.005 1.00 43.56 97 PRO A CA 1
ATOM 696 C C . PRO A 1 97 ? 16.197 -25.713 67.482 1.00 43.56 97 PRO A C 1
ATOM 698 O O . PRO A 1 97 ? 15.279 -26.115 68.190 1.00 43.56 97 PRO A O 1
ATOM 701 N N . GLY A 1 98 ? 17.239 -26.499 67.149 1.00 29.67 98 GLY A N 1
ATOM 702 C CA . GLY A 1 98 ? 17.587 -27.803 67.763 1.00 29.67 98 GLY A CA 1
ATOM 703 C C . GLY A 1 98 ? 17.490 -28.999 66.792 1.00 29.67 98 GLY A C 1
ATOM 704 O O . GLY A 1 98 ? 16.382 -29.368 66.425 1.00 29.67 98 GLY A O 1
ATOM 705 N N . THR A 1 99 ? 18.553 -29.511 66.148 1.00 31.73 99 THR A N 1
ATOM 706 C CA . THR A 1 99 ? 19.740 -30.286 66.623 1.00 31.73 99 THR A CA 1
ATOM 707 C C . THR A 1 99 ? 19.464 -31.741 67.033 1.00 31.73 99 THR A C 1
ATOM 709 O O . THR A 1 99 ? 18.900 -31.974 68.095 1.00 31.73 99 THR A O 1
ATOM 712 N N . ASP A 1 100 ? 19.923 -32.713 66.227 1.00 31.95 100 ASP A N 1
ATOM 713 C CA . ASP A 1 100 ? 21.056 -33.610 66.569 1.00 31.95 100 ASP A CA 1
ATOM 714 C C . ASP A 1 100 ? 21.430 -34.552 65.395 1.00 31.95 100 ASP A C 1
ATOM 716 O O . ASP A 1 100 ? 20.813 -34.476 64.331 1.00 31.95 100 ASP A O 1
ATOM 720 N N . ALA A 1 101 ? 22.509 -35.348 65.523 1.00 30.48 101 ALA A N 1
ATOM 721 C CA . ALA A 1 101 ? 23.228 -35.937 64.379 1.00 30.48 101 ALA A CA 1
ATOM 722 C C . ALA A 1 101 ? 23.796 -37.367 64.567 1.00 30.48 101 ALA A C 1
ATOM 724 O O . ALA A 1 101 ? 24.247 -37.738 65.648 1.00 30.48 101 ALA A O 1
ATOM 725 N N . ALA A 1 102 ? 23.861 -38.109 63.452 1.00 32.44 102 ALA A N 1
ATOM 726 C CA . ALA A 1 102 ? 24.727 -39.260 63.115 1.00 32.44 102 ALA A CA 1
ATOM 727 C C . ALA A 1 102 ? 24.617 -39.474 61.574 1.00 32.44 102 ALA A C 1
ATOM 729 O O . ALA A 1 102 ? 23.614 -39.060 61.000 1.00 32.44 102 ALA A O 1
ATOM 730 N N . GLY A 1 103 ? 25.558 -40.030 60.797 1.00 28.64 103 GLY A N 1
ATOM 731 C CA . GLY A 1 103 ? 26.718 -40.880 61.103 1.00 28.64 103 GLY A CA 1
ATOM 732 C C . GLY A 1 103 ? 26.377 -42.361 60.848 1.00 28.64 103 GLY A C 1
ATOM 733 O O . GLY A 1 103 ? 25.454 -42.854 61.485 1.00 28.64 103 GLY A O 1
ATOM 734 N N . THR A 1 104 ? 27.039 -43.136 59.979 1.00 32.09 104 THR A N 1
ATOM 735 C CA . THR A 1 104 ? 28.152 -42.895 59.018 1.00 32.09 104 THR A CA 1
ATOM 736 C C . THR A 1 104 ? 27.679 -43.280 57.578 1.00 32.09 104 THR A C 1
ATOM 738 O O . THR A 1 104 ? 26.502 -43.060 57.312 1.00 32.09 104 THR A O 1
ATOM 741 N N . ASP A 1 105 ? 28.403 -43.756 56.546 1.00 33.94 105 ASP A N 1
ATOM 742 C CA . ASP A 1 105 ? 29.794 -44.217 56.320 1.00 33.94 105 ASP A CA 1
ATOM 743 C C . ASP A 1 105 ? 30.197 -44.103 54.816 1.00 33.94 105 ASP A C 1
ATOM 745 O O . ASP A 1 105 ? 29.503 -43.434 54.050 1.00 33.94 105 ASP A O 1
ATOM 749 N N . ALA A 1 106 ? 31.318 -44.705 54.383 1.00 31.36 106 ALA A N 1
ATOM 750 C CA . ALA A 1 106 ? 31.972 -44.459 53.085 1.00 31.36 106 ALA A CA 1
ATOM 751 C C . ALA A 1 106 ? 32.086 -45.670 52.124 1.00 31.36 106 ALA A C 1
ATOM 753 O O . ALA A 1 106 ? 32.152 -46.813 52.568 1.00 31.36 106 ALA A O 1
ATOM 754 N N . ALA A 1 107 ? 32.213 -45.390 50.810 1.00 32.62 107 ALA A N 1
ATOM 755 C CA . ALA A 1 107 ? 33.230 -45.924 49.866 1.00 32.62 107 ALA A CA 1
ATOM 756 C C . ALA A 1 107 ? 32.769 -45.882 48.387 1.00 32.62 107 ALA A C 1
ATOM 758 O O . ALA A 1 107 ? 31.621 -46.189 48.083 1.00 32.62 107 ALA A O 1
ATOM 759 N N . GLY A 1 108 ? 33.696 -45.596 47.457 1.00 30.58 108 GLY A N 1
ATOM 760 C CA . GLY A 1 108 ? 33.495 -45.758 46.005 1.00 30.58 108 GLY A CA 1
ATOM 761 C C . GLY A 1 108 ? 34.057 -44.601 45.170 1.00 30.58 108 GLY A C 1
ATOM 762 O O . GLY A 1 108 ? 33.567 -43.482 45.263 1.00 30.58 108 GLY A O 1
ATOM 763 N N . THR A 1 109 ? 35.079 -44.867 44.351 1.00 34.41 109 THR A N 1
ATOM 764 C CA . THR A 1 109 ? 35.730 -43.875 43.474 1.00 34.41 109 THR A CA 1
ATOM 765 C C . THR A 1 109 ? 35.689 -44.290 42.008 1.00 34.41 109 THR A C 1
ATOM 767 O O . THR A 1 109 ? 36.193 -45.363 41.675 1.00 34.41 109 THR A O 1
ATOM 770 N N . ASP A 1 110 ? 35.280 -43.379 41.132 1.00 34.97 110 ASP A N 1
ATOM 771 C CA . ASP A 1 110 ? 35.879 -43.195 39.806 1.00 34.97 110 ASP A CA 1
ATOM 772 C C . ASP A 1 110 ? 35.877 -41.697 39.431 1.00 34.97 110 ASP A C 1
ATOM 774 O O . ASP A 1 110 ? 35.476 -40.853 40.238 1.00 34.97 110 ASP A O 1
ATOM 778 N N . ALA A 1 111 ? 36.485 -41.336 38.295 1.00 33.44 111 ALA A N 1
ATOM 779 C CA . ALA A 1 111 ? 36.847 -39.948 38.006 1.00 33.44 111 ALA A CA 1
ATOM 780 C C . ALA A 1 111 ? 36.762 -39.578 36.516 1.00 33.44 111 ALA A C 1
ATOM 782 O O . ALA A 1 111 ? 37.545 -40.054 35.697 1.00 33.44 111 ALA A O 1
ATOM 783 N N . SER A 1 112 ? 35.867 -38.641 36.193 1.00 37.03 112 SER A N 1
ATOM 784 C CA . SER A 1 112 ? 35.952 -37.726 35.042 1.00 37.03 112 SER A CA 1
ATOM 785 C C . SER A 1 112 ? 34.948 -36.567 35.237 1.00 37.03 112 SER A C 1
ATOM 787 O O . SER A 1 112 ? 33.964 -36.722 35.949 1.00 37.03 112 SER A O 1
ATOM 789 N N . GLY A 1 113 ? 35.138 -35.368 34.678 1.00 29.08 113 GLY A N 1
ATOM 790 C CA . GLY A 1 113 ? 36.286 -34.943 33.870 1.00 29.08 113 GLY A CA 1
ATOM 791 C C . GLY A 1 113 ? 36.150 -33.598 33.140 1.00 29.08 113 GLY A C 1
ATOM 792 O O . GLY A 1 113 ? 36.835 -33.421 32.140 1.00 29.08 113 GLY A O 1
ATOM 793 N N . ALA A 1 114 ? 35.292 -32.667 33.581 1.00 33.97 114 ALA A N 1
ATOM 794 C CA . ALA A 1 114 ? 35.226 -31.298 33.045 1.00 33.97 114 ALA A CA 1
ATOM 795 C C . ALA A 1 114 ? 34.585 -30.328 34.058 1.00 33.97 114 ALA A C 1
ATOM 797 O O . ALA A 1 114 ? 33.605 -30.676 34.713 1.00 33.97 114 ALA A O 1
ATOM 798 N N . GLN A 1 115 ? 35.127 -29.113 34.184 1.00 29.61 115 GLN A N 1
ATOM 799 C CA . GLN A 1 115 ? 34.629 -28.045 35.062 1.00 29.61 115 GLN A CA 1
ATOM 800 C C . GLN A 1 115 ? 35.079 -26.676 34.506 1.00 29.61 115 GLN A C 1
ATOM 802 O O . GLN A 1 115 ? 36.043 -26.637 33.745 1.00 29.61 115 GLN A O 1
ATOM 807 N N . ALA A 1 116 ? 34.443 -25.584 34.963 1.00 32.66 116 ALA A N 1
ATOM 808 C CA . ALA A 1 116 ? 34.812 -24.172 34.732 1.00 32.66 116 ALA A CA 1
ATOM 809 C C . ALA A 1 116 ? 34.581 -23.607 33.299 1.00 32.66 116 ALA A C 1
ATOM 811 O O . ALA A 1 116 ? 34.616 -24.346 32.325 1.00 32.66 116 ALA A O 1
ATOM 812 N N . ALA A 1 117 ? 34.343 -22.298 33.097 1.00 30.86 117 ALA A N 1
ATOM 813 C CA . ALA A 1 117 ? 33.854 -21.252 34.018 1.00 30.86 117 ALA A CA 1
ATOM 814 C C . ALA A 1 117 ? 33.418 -19.957 33.277 1.00 30.86 117 ALA A C 1
ATOM 816 O O . ALA A 1 117 ? 33.896 -19.662 32.191 1.00 30.86 117 ALA A O 1
ATOM 817 N N . VAL A 1 118 ? 32.540 -19.187 33.937 1.00 30.97 118 VAL A N 1
ATOM 818 C CA . VAL A 1 118 ? 32.554 -17.710 34.115 1.00 30.97 118 VAL A CA 1
ATOM 819 C C . VAL A 1 118 ? 33.098 -16.810 32.978 1.00 30.97 118 VAL A C 1
ATOM 821 O O . VAL A 1 118 ? 34.297 -16.608 32.868 1.00 30.97 118 VAL A O 1
ATOM 824 N N . ALA A 1 119 ? 32.151 -16.171 32.274 1.00 31.11 119 ALA A N 1
ATOM 825 C CA . ALA A 1 119 ? 31.968 -14.720 32.033 1.00 31.11 119 ALA A CA 1
ATOM 826 C C . ALA A 1 119 ? 33.098 -13.753 31.571 1.00 31.11 119 ALA A C 1
ATOM 828 O O . ALA A 1 119 ? 34.263 -13.879 31.923 1.00 31.11 119 ALA A O 1
ATOM 829 N N . ALA A 1 120 ? 32.606 -12.655 30.964 1.00 30.36 120 ALA A N 1
ATOM 830 C CA . ALA A 1 120 ? 33.139 -11.279 30.883 1.00 30.36 120 ALA A CA 1
ATOM 831 C C . ALA A 1 120 ? 33.691 -10.770 29.526 1.00 30.36 120 ALA A C 1
ATOM 833 O O . ALA A 1 120 ? 34.663 -11.281 28.988 1.00 30.36 120 ALA A O 1
ATOM 834 N N . ASP A 1 121 ? 33.012 -9.717 29.049 1.00 30.58 121 ASP A N 1
ATOM 835 C CA . ASP A 1 121 ? 33.478 -8.472 28.404 1.00 30.58 121 ASP A CA 1
ATOM 836 C C . ASP A 1 121 ? 34.724 -8.441 27.487 1.00 30.58 121 ASP A C 1
ATOM 838 O O . ASP A 1 121 ? 35.840 -8.745 27.902 1.00 30.58 121 ASP A O 1
ATOM 842 N N . ALA A 1 122 ? 34.534 -7.887 26.280 1.00 31.64 122 ALA A N 1
ATOM 843 C CA . ALA A 1 122 ? 35.567 -7.162 25.533 1.00 31.64 122 ALA A CA 1
ATOM 844 C C . ALA A 1 122 ? 34.949 -6.243 24.457 1.00 31.64 122 ALA A C 1
ATOM 846 O O . ALA A 1 122 ? 34.158 -6.682 23.620 1.00 31.64 122 ALA A O 1
ATOM 847 N N . THR A 1 123 ? 35.377 -4.980 24.419 1.00 30.55 123 THR A N 1
ATOM 848 C CA . THR A 1 123 ? 35.121 -4.047 23.308 1.00 30.55 123 THR A CA 1
ATOM 849 C C . THR A 1 123 ? 36.077 -4.290 22.131 1.00 30.55 123 THR A C 1
ATOM 851 O O . THR A 1 123 ? 37.228 -4.689 22.309 1.00 30.55 123 THR A O 1
ATOM 854 N N . SER A 1 124 ? 35.629 -4.028 20.899 1.00 34.56 124 SER A N 1
ATOM 855 C CA . SER A 1 124 ? 36.441 -4.218 19.688 1.00 34.56 124 SER A CA 1
ATOM 856 C C . SER A 1 124 ? 37.304 -2.989 19.362 1.00 34.56 124 SER A C 1
ATOM 858 O O . SER A 1 124 ? 36.773 -1.937 19.006 1.00 34.56 124 SER A O 1
ATOM 860 N N . SER A 1 125 ? 38.631 -3.139 19.425 1.00 32.75 125 SER A N 1
ATOM 861 C CA . SER A 1 125 ? 39.612 -2.139 18.961 1.00 32.75 125 SER A CA 1
ATOM 862 C C . SER A 1 125 ? 40.063 -2.393 17.516 1.00 32.75 125 SER A C 1
ATOM 864 O O . SER A 1 125 ? 40.073 -3.535 17.060 1.00 32.75 125 SER A O 1
ATOM 866 N N . ALA A 1 126 ? 40.485 -1.340 16.809 1.00 36.47 126 ALA A N 1
ATOM 867 C CA . ALA A 1 126 ? 40.967 -1.411 15.426 1.00 36.47 126 ALA A CA 1
ATOM 868 C C . ALA A 1 126 ? 42.507 -1.437 15.313 1.00 36.47 126 ALA A C 1
ATOM 870 O O . ALA A 1 126 ? 43.194 -0.755 16.070 1.00 36.47 126 ALA A O 1
ATOM 871 N N . ASN A 1 127 ? 43.027 -2.193 14.337 1.00 32.50 127 ASN A N 1
ATOM 872 C CA . ASN A 1 127 ? 44.365 -2.096 13.719 1.00 32.50 127 ASN A CA 1
ATOM 873 C C . ASN A 1 127 ? 44.501 -3.212 12.651 1.00 32.50 127 ASN A C 1
ATOM 875 O O . ASN A 1 127 ? 43.810 -4.219 12.758 1.00 32.50 127 ASN A O 1
ATOM 879 N N . SER A 1 128 ? 45.415 -3.186 11.674 1.00 32.22 128 SER A N 1
ATOM 880 C CA . SER A 1 128 ? 46.003 -2.082 10.889 1.00 32.22 128 SER A CA 1
ATOM 881 C C . SER A 1 128 ? 46.789 -2.671 9.699 1.00 32.22 128 SER A C 1
ATOM 883 O O . SER A 1 128 ? 46.957 -3.883 9.608 1.00 32.22 128 SER A O 1
ATOM 885 N N . ALA A 1 129 ? 47.234 -1.792 8.799 1.00 32.84 129 ALA A N 1
ATOM 886 C CA . ALA A 1 129 ? 47.988 -2.024 7.560 1.00 32.84 129 ALA A CA 1
ATOM 887 C C . ALA A 1 129 ? 49.069 -3.134 7.537 1.00 32.84 129 ALA A C 1
ATOM 889 O O . ALA A 1 129 ? 49.738 -3.379 8.536 1.00 32.84 129 ALA A O 1
ATOM 890 N N . ASP A 1 130 ? 49.377 -3.627 6.327 1.00 29.70 130 ASP A N 1
ATOM 891 C CA . ASP A 1 130 ? 50.670 -3.278 5.708 1.00 29.70 130 ASP A CA 1
ATOM 892 C C . ASP A 1 130 ? 50.585 -3.263 4.159 1.00 29.70 130 ASP A C 1
ATOM 894 O O . ASP A 1 130 ? 49.502 -3.351 3.577 1.00 29.70 130 ASP A O 1
ATOM 898 N N . THR A 1 131 ? 51.726 -3.065 3.501 1.00 33.91 131 THR A N 1
ATOM 899 C CA . THR A 1 131 ? 51.909 -2.490 2.165 1.00 33.91 131 THR A CA 1
ATOM 900 C C . THR A 1 131 ? 52.943 -3.268 1.340 1.00 33.91 131 THR A C 1
ATOM 902 O O . THR A 1 131 ? 53.691 -4.091 1.868 1.00 33.91 131 THR A O 1
ATOM 905 N N . HIS A 1 132 ? 53.038 -2.983 0.035 1.00 31.59 132 HIS A N 1
ATOM 906 C CA . HIS A 1 132 ? 54.224 -3.290 -0.777 1.00 31.59 132 HIS A CA 1
ATOM 907 C C . HIS A 1 132 ? 54.392 -2.269 -1.912 1.00 31.59 132 HIS A C 1
ATOM 909 O O . HIS A 1 132 ? 53.403 -1.827 -2.495 1.00 31.59 132 HIS A O 1
ATOM 915 N N . ALA A 1 133 ? 55.637 -1.889 -2.224 1.00 31.83 133 ALA A N 1
ATOM 916 C CA . ALA A 1 133 ? 55.945 -0.831 -3.191 1.00 31.83 133 ALA A CA 1
ATOM 917 C C . ALA A 1 133 ? 57.305 -1.030 -3.888 1.00 31.83 133 ALA A C 1
ATOM 919 O O . ALA A 1 133 ? 58.288 -1.360 -3.228 1.00 31.83 133 ALA A O 1
ATOM 920 N N . ALA A 1 134 ? 57.358 -0.769 -5.202 1.00 30.78 134 ALA A N 1
ATOM 921 C CA . ALA A 1 134 ? 58.562 -0.486 -6.002 1.00 30.78 134 ALA A CA 1
ATOM 922 C C . ALA A 1 134 ? 58.173 -0.080 -7.450 1.00 30.78 134 ALA A C 1
ATOM 924 O O . ALA A 1 134 ? 57.138 -0.532 -7.928 1.00 30.78 134 ALA A O 1
ATOM 925 N N . SER A 1 135 ? 58.973 0.635 -8.258 1.00 33.84 135 SER A N 1
ATOM 926 C CA . SER A 1 135 ? 59.769 1.856 -7.999 1.00 33.84 135 SER A CA 1
ATOM 927 C C . SER A 1 135 ? 60.401 2.391 -9.305 1.00 33.84 135 SER A C 1
ATOM 929 O O . SER A 1 135 ? 61.143 1.661 -9.957 1.00 33.84 135 SER A O 1
ATOM 931 N N . GLY A 1 136 ? 60.207 3.683 -9.616 1.00 30.02 136 GLY A N 1
ATOM 932 C CA . GLY A 1 136 ? 60.949 4.445 -10.648 1.00 30.02 136 GLY A CA 1
ATOM 933 C C . GLY A 1 136 ? 60.563 4.203 -12.124 1.00 30.02 136 GLY A C 1
ATOM 934 O O . GLY A 1 136 ? 59.855 3.255 -12.436 1.00 30.02 136 GLY A O 1
ATOM 935 N N . SER A 1 137 ? 61.005 5.027 -13.088 1.00 32.12 137 SER A N 1
ATOM 936 C CA . SER A 1 137 ? 61.573 6.394 -13.014 1.00 32.12 137 SER A CA 1
ATOM 937 C C . SER A 1 137 ? 61.633 7.049 -14.415 1.00 32.12 137 SER A C 1
ATOM 939 O O . SER A 1 137 ? 61.884 6.373 -15.408 1.00 32.12 137 SER A O 1
ATOM 941 N N . GLY A 1 138 ? 61.439 8.372 -14.511 1.00 26.81 138 GLY A N 1
ATOM 942 C CA . GLY A 1 138 ? 61.572 9.147 -15.761 1.00 26.81 138 GLY A CA 1
ATOM 943 C C . GLY A 1 138 ? 61.014 10.571 -15.619 1.00 26.81 138 GLY A C 1
ATOM 944 O O . GLY A 1 138 ? 60.053 10.762 -14.880 1.00 26.81 138 GLY A O 1
ATOM 945 N N . ALA A 1 139 ? 61.621 11.577 -16.261 1.00 30.17 139 ALA A N 1
ATOM 946 C CA . ALA A 1 139 ? 61.304 12.996 -16.029 1.00 30.17 139 ALA A CA 1
ATOM 947 C C . ALA A 1 139 ? 61.510 13.886 -17.271 1.00 30.17 139 ALA A C 1
ATOM 949 O O . ALA A 1 139 ? 62.396 13.579 -18.067 1.00 30.17 139 ALA A O 1
ATOM 950 N N . ALA A 1 140 ? 60.748 14.993 -17.365 1.00 32.81 140 ALA A N 1
ATOM 951 C CA . ALA A 1 140 ? 61.173 16.367 -17.736 1.00 32.81 140 ALA A CA 1
ATOM 952 C C . ALA A 1 140 ? 60.020 17.223 -18.326 1.00 32.81 140 ALA A C 1
ATOM 954 O O . ALA A 1 140 ? 59.345 16.743 -19.226 1.00 32.81 140 ALA A O 1
ATOM 955 N N . SER A 1 141 ? 59.914 18.489 -17.872 1.00 34.53 141 SER A N 1
ATOM 956 C CA . SER A 1 141 ? 59.362 19.703 -18.541 1.00 34.53 141 SER A CA 1
ATOM 957 C C . SER A 1 141 ? 57.945 19.693 -19.189 1.00 34.53 141 SER A C 1
ATOM 959 O O . SER A 1 141 ? 57.414 18.661 -19.569 1.00 34.53 141 SER A O 1
ATOM 961 N N . GLU A 1 142 ? 57.230 20.820 -19.352 1.00 33.97 142 GLU A N 1
ATOM 962 C CA . GLU A 1 142 ? 57.540 22.238 -19.062 1.00 33.97 142 GLU A CA 1
ATOM 963 C C . GLU A 1 142 ? 56.287 23.040 -18.603 1.00 33.97 142 GLU A C 1
ATOM 965 O O . GLU A 1 142 ? 55.251 22.462 -18.280 1.00 33.97 142 GLU A O 1
ATOM 970 N N . THR A 1 143 ? 56.387 24.373 -18.520 1.00 34.47 143 THR A N 1
ATOM 971 C CA . THR A 1 143 ? 55.518 25.264 -17.722 1.00 34.47 143 THR A CA 1
ATOM 972 C C . THR A 1 143 ? 54.472 26.076 -18.496 1.00 34.47 143 THR A C 1
ATOM 974 O O . THR A 1 143 ? 54.771 26.597 -19.568 1.00 34.47 143 THR A O 1
ATOM 977 N N . ASN A 1 144 ? 53.310 26.319 -17.870 1.00 33.41 144 ASN A N 1
ATOM 978 C CA . ASN A 1 144 ? 52.732 27.653 -17.573 1.00 33.41 144 ASN A CA 1
ATOM 979 C C . ASN A 1 144 ? 51.317 27.498 -16.958 1.00 33.41 144 ASN A C 1
ATOM 981 O O . ASN A 1 144 ? 50.630 26.545 -17.304 1.00 33.41 144 ASN A O 1
ATOM 985 N N . ALA A 1 145 ? 50.721 28.384 -16.151 1.00 32.00 145 ALA A N 1
ATOM 986 C CA . ALA A 1 145 ? 51.117 29.503 -15.276 1.00 32.00 145 ALA A CA 1
ATOM 987 C C . ALA A 1 145 ? 49.920 30.484 -15.231 1.00 32.00 145 ALA A C 1
ATOM 989 O O . ALA A 1 145 ? 49.661 31.160 -16.225 1.00 32.00 145 ALA A O 1
ATOM 990 N N . ALA A 1 146 ? 49.204 30.556 -14.103 1.00 33.31 146 ALA A N 1
ATOM 991 C CA . ALA A 1 146 ? 48.298 31.654 -13.737 1.00 33.31 146 ALA A CA 1
ATOM 992 C C . ALA A 1 146 ? 47.957 31.559 -12.234 1.00 33.31 146 ALA A C 1
ATOM 994 O O . ALA A 1 146 ? 47.519 30.508 -11.770 1.00 33.31 146 ALA A O 1
ATOM 995 N N . GLU A 1 147 ? 48.179 32.643 -11.493 1.00 32.31 147 GLU A N 1
ATOM 996 C CA . GLU A 1 147 ? 47.847 32.819 -10.065 1.00 32.31 147 GLU A CA 1
ATOM 997 C C . GLU A 1 147 ? 46.387 33.344 -9.938 1.00 32.31 147 GLU A C 1
ATOM 999 O O . GLU A 1 147 ? 45.815 33.786 -10.936 1.00 32.31 147 GLU A O 1
ATOM 1004 N N . ALA A 1 148 ? 45.620 33.137 -8.855 1.00 37.66 148 ALA A N 1
ATOM 1005 C CA . ALA A 1 148 ? 45.750 33.691 -7.488 1.00 37.66 148 ALA A CA 1
ATOM 1006 C C . ALA A 1 148 ? 45.781 35.247 -7.466 1.00 37.66 148 ALA A C 1
ATOM 1008 O O . ALA A 1 148 ? 46.239 35.865 -8.421 1.00 37.66 148 ALA A O 1
ATOM 1009 N N . ASP A 1 149 ? 45.298 35.975 -6.454 1.00 33.31 149 ASP A N 1
ATOM 1010 C CA . ASP A 1 149 ? 44.679 35.630 -5.157 1.00 33.31 149 ASP A CA 1
ATOM 1011 C C . ASP A 1 149 ? 43.912 36.870 -4.610 1.00 33.31 149 ASP A C 1
ATOM 1013 O O . ASP A 1 149 ? 44.113 37.957 -5.158 1.00 33.31 149 ASP A O 1
ATOM 1017 N N . ALA A 1 150 ? 43.095 36.760 -3.544 1.00 35.66 150 ALA A N 1
ATOM 1018 C CA . ALA A 1 150 ? 42.701 37.893 -2.663 1.00 35.66 150 ALA A CA 1
ATOM 1019 C C . ALA A 1 150 ? 41.802 37.497 -1.463 1.00 35.66 150 ALA A C 1
ATOM 1021 O O . ALA A 1 150 ? 40.752 36.884 -1.645 1.00 35.66 150 ALA A O 1
ATOM 1022 N N . ASP A 1 151 ? 42.139 37.984 -0.260 1.00 32.50 151 ASP A N 1
ATOM 1023 C CA . ASP A 1 151 ? 41.350 37.872 0.986 1.00 32.50 151 ASP A CA 1
ATOM 1024 C C . ASP A 1 151 ? 41.504 39.155 1.860 1.00 32.50 151 ASP A C 1
ATOM 1026 O O . ASP A 1 151 ? 42.359 39.997 1.585 1.00 32.50 151 ASP A O 1
ATOM 1030 N N . ALA A 1 152 ? 40.710 39.263 2.935 1.00 34.31 152 ALA A N 1
ATOM 1031 C CA . ALA A 1 152 ? 40.868 40.104 4.138 1.00 34.31 152 ALA A CA 1
ATOM 1032 C C . ALA A 1 152 ? 40.478 41.619 4.154 1.00 34.31 152 ALA A C 1
ATOM 1034 O O . ALA A 1 152 ? 41.297 42.511 3.960 1.00 34.31 152 ALA A O 1
ATOM 1035 N N . ALA A 1 153 ? 39.257 41.866 4.666 1.00 32.91 153 ALA A N 1
ATOM 1036 C CA . ALA A 1 153 ? 38.958 42.583 5.936 1.00 32.91 153 ALA A CA 1
ATOM 1037 C C . ALA A 1 153 ? 38.993 44.140 6.121 1.00 32.91 153 ALA A C 1
ATOM 1039 O O . ALA A 1 153 ? 39.891 44.851 5.685 1.00 32.91 153 ALA A O 1
ATOM 1040 N N . SER A 1 154 ? 38.075 44.607 7.004 1.00 35.25 154 SER A N 1
ATOM 1041 C CA . SER A 1 154 ? 37.960 45.927 7.706 1.00 35.25 154 SER A CA 1
ATOM 1042 C C . SER A 1 154 ? 37.560 47.188 6.891 1.00 35.25 154 SER A C 1
ATOM 1044 O O . SER A 1 154 ? 37.837 47.257 5.704 1.00 35.25 154 SER A O 1
ATOM 1046 N N . GLY A 1 155 ? 36.896 48.229 7.444 1.00 28.95 155 GLY A N 1
ATOM 1047 C CA . GLY A 1 155 ? 36.181 48.372 8.735 1.00 28.95 155 GLY A CA 1
ATOM 1048 C C . GLY A 1 155 ? 35.767 49.828 9.123 1.00 28.95 155 GLY A C 1
ATOM 1049 O O . GLY A 1 155 ? 36.526 50.752 8.866 1.00 28.95 155 GLY A O 1
ATOM 1050 N N . ALA A 1 156 ? 34.625 49.977 9.829 1.00 37.03 156 ALA A N 1
ATOM 1051 C CA . ALA A 1 156 ? 34.171 51.104 10.700 1.00 37.03 156 ALA A CA 1
ATOM 1052 C C . ALA A 1 156 ? 33.585 52.460 10.159 1.00 37.03 156 ALA A C 1
ATOM 1054 O O . ALA A 1 156 ? 33.889 52.923 9.068 1.00 37.03 156 ALA A O 1
ATOM 1055 N N . ASP A 1 157 ? 32.746 53.060 11.036 1.00 30.05 157 ASP A N 1
ATOM 1056 C CA . ASP A 1 157 ? 32.314 54.471 11.279 1.00 30.05 157 ASP A CA 1
ATOM 1057 C C . ASP A 1 157 ? 31.363 55.332 10.379 1.00 30.05 157 ASP A C 1
ATOM 1059 O O . ASP A 1 157 ? 31.770 56.070 9.491 1.00 30.05 157 ASP A O 1
ATOM 1063 N N . ALA A 1 158 ? 30.070 55.337 10.768 1.00 32.25 158 ALA A N 1
ATOM 1064 C CA . ALA A 1 158 ? 29.337 56.398 11.522 1.00 32.25 158 ALA A CA 1
ATOM 1065 C C . ALA A 1 158 ? 28.929 57.818 10.976 1.00 32.25 158 ALA A C 1
ATOM 1067 O O . ALA A 1 158 ? 29.748 58.717 10.824 1.00 32.25 158 ALA A O 1
ATOM 1068 N N . ALA A 1 159 ? 27.595 58.063 11.038 1.00 33.12 159 ALA A N 1
ATOM 1069 C CA . ALA A 1 159 ? 26.867 59.228 11.632 1.00 33.12 159 ALA A CA 1
ATOM 1070 C C . ALA A 1 159 ? 26.403 60.489 10.822 1.00 33.12 159 ALA A C 1
ATOM 1072 O O . ALA A 1 159 ? 27.056 60.958 9.898 1.00 33.12 159 ALA A O 1
ATOM 1073 N N . SER A 1 160 ? 25.287 61.094 11.307 1.00 34.59 160 SER A N 1
ATOM 1074 C CA . SER A 1 160 ? 24.532 62.310 10.846 1.00 34.59 160 SER A CA 1
ATOM 1075 C C . SER A 1 160 ? 23.812 62.211 9.474 1.00 34.59 160 SER A C 1
ATOM 1077 O O . SER A 1 160 ? 24.197 61.379 8.666 1.00 34.59 160 SER A O 1
ATOM 1079 N N . GLY A 1 161 ? 22.742 62.952 9.114 1.00 29.31 161 GLY A N 1
ATOM 1080 C CA . GLY A 1 161 ? 21.873 63.966 9.775 1.00 29.31 161 GLY A CA 1
ATOM 1081 C C . GLY A 1 161 ? 21.446 65.077 8.770 1.00 29.31 161 GLY A C 1
ATOM 1082 O O . GLY A 1 161 ? 22.248 65.383 7.897 1.00 29.31 161 GLY A O 1
ATOM 1083 N N . ALA A 1 162 ? 20.271 65.738 8.784 1.00 36.16 162 ALA A N 1
ATOM 1084 C CA . ALA A 1 162 ? 19.000 65.633 9.540 1.00 36.16 162 ALA A CA 1
ATOM 1085 C C . ALA A 1 162 ? 17.862 66.433 8.798 1.00 36.16 162 ALA A C 1
ATOM 1087 O O . ALA A 1 162 ? 18.099 66.859 7.670 1.00 36.16 162 ALA A O 1
ATOM 1088 N N . ASP A 1 163 ? 16.697 66.673 9.442 1.00 32.59 163 ASP A N 1
ATOM 1089 C CA . ASP A 1 163 ? 15.602 67.634 9.080 1.00 32.59 163 ASP A CA 1
ATOM 1090 C C . ASP A 1 163 ? 14.776 67.392 7.773 1.00 32.59 163 ASP A C 1
ATOM 1092 O O . ASP A 1 163 ? 15.223 66.672 6.887 1.00 32.59 163 ASP A O 1
ATOM 1096 N N . ALA A 1 164 ? 13.577 67.969 7.519 1.00 37.53 164 ALA A N 1
ATOM 1097 C CA . ALA A 1 164 ? 12.397 68.354 8.341 1.00 37.53 164 ALA A CA 1
ATOM 1098 C C . ALA A 1 164 ? 11.182 68.743 7.424 1.00 37.53 164 ALA A C 1
ATOM 1100 O O . ALA A 1 164 ? 11.390 69.032 6.250 1.00 37.53 164 ALA A O 1
ATOM 1101 N N . ASP A 1 165 ? 9.956 68.820 7.988 1.00 30.06 165 ASP A N 1
ATOM 1102 C CA . ASP A 1 165 ? 8.711 69.466 7.466 1.00 30.06 165 ASP A CA 1
ATOM 1103 C C . ASP A 1 165 ? 8.052 68.991 6.130 1.00 30.06 165 ASP A C 1
ATOM 1105 O O . ASP A 1 165 ? 8.704 68.458 5.241 1.00 30.06 165 ASP A O 1
ATOM 1109 N N . ALA A 1 166 ? 6.741 69.186 5.861 1.00 33.81 166 ALA A N 1
ATOM 1110 C CA . ALA A 1 166 ? 5.548 69.321 6.730 1.00 33.81 166 ALA A CA 1
ATOM 1111 C C . ALA A 1 166 ? 4.212 69.252 5.931 1.00 33.81 166 ALA A C 1
ATOM 1113 O O . ALA A 1 166 ? 4.077 69.924 4.913 1.00 33.81 166 ALA A O 1
ATOM 1114 N N . ALA A 1 167 ? 3.193 68.580 6.502 1.00 33.22 167 ALA A N 1
ATOM 1115 C CA . ALA A 1 167 ? 1.737 68.716 6.236 1.00 33.22 167 ALA A CA 1
ATOM 1116 C C . ALA A 1 167 ? 1.229 68.453 4.779 1.00 33.22 167 ALA A C 1
ATOM 1118 O O . ALA A 1 167 ? 2.006 68.322 3.847 1.00 33.22 167 ALA A O 1
ATOM 1119 N N . SER A 1 168 ? -0.066 68.288 4.465 1.00 33.75 168 SER A N 1
ATOM 1120 C CA . SER A 1 168 ? -1.332 68.326 5.228 1.00 33.75 168 SER A CA 1
ATOM 1121 C C . SER A 1 168 ? -2.387 67.432 4.538 1.00 33.75 168 SER A C 1
ATOM 1123 O O . SER A 1 168 ? -2.237 67.130 3.356 1.00 33.75 168 SER A O 1
ATOM 1125 N N . GLY A 1 169 ? -3.477 67.072 5.226 1.00 30.28 169 GLY A N 1
ATOM 1126 C CA . GLY A 1 169 ? -4.642 66.418 4.608 1.00 30.28 169 GLY A CA 1
ATOM 1127 C C . GLY A 1 169 ? -5.380 65.506 5.584 1.00 30.28 169 GLY A C 1
ATOM 1128 O O . GLY A 1 169 ? -4.880 64.437 5.915 1.00 30.28 169 GLY A O 1
ATOM 1129 N N . ALA A 1 170 ? -6.550 65.931 6.055 1.00 33.78 170 ALA A N 1
ATOM 1130 C CA . ALA A 1 170 ? -7.377 65.171 6.989 1.00 33.78 170 ALA A CA 1
ATOM 1131 C C . ALA A 1 170 ? -8.756 64.890 6.386 1.00 33.78 170 ALA A C 1
ATOM 1133 O O . ALA A 1 170 ? -9.299 65.742 5.686 1.00 33.78 170 ALA A O 1
ATOM 1134 N N . ASP A 1 171 ? -9.339 63.749 6.747 1.00 31.20 171 ASP A N 1
ATOM 1135 C CA . ASP A 1 171 ? -10.791 63.570 6.798 1.00 31.20 171 ASP A CA 1
ATOM 1136 C C . ASP A 1 171 ? -11.137 62.630 7.971 1.00 31.20 171 ASP A C 1
ATOM 1138 O O . ASP A 1 171 ? -10.283 61.847 8.400 1.00 31.20 171 ASP A O 1
ATOM 1142 N N . ALA A 1 172 ? -12.328 62.763 8.564 1.00 31.41 172 ALA A N 1
ATOM 1143 C CA . ALA A 1 172 ? -12.622 62.180 9.877 1.00 31.41 172 ALA A CA 1
ATOM 1144 C C . ALA A 1 172 ? -14.114 61.884 10.140 1.00 31.41 172 ALA A C 1
ATOM 1146 O O . ALA A 1 172 ? -14.875 62.763 10.546 1.00 31.41 172 ALA A O 1
ATOM 1147 N N . ALA A 1 173 ? -14.497 60.608 10.021 1.00 32.25 173 ALA A N 1
ATOM 1148 C CA . ALA A 1 173 ? -15.734 60.009 10.543 1.00 32.25 173 ALA A CA 1
ATOM 1149 C C . ALA A 1 173 ? -15.627 58.466 10.476 1.00 32.25 173 ALA A C 1
ATOM 1151 O O . ALA A 1 173 ? -14.917 57.959 9.615 1.00 32.25 173 ALA A O 1
ATOM 1152 N N . SER A 1 174 ? -16.316 57.637 11.270 1.00 33.38 174 SER A N 1
ATOM 1153 C CA . SER A 1 174 ? -16.952 57.789 12.596 1.00 33.38 174 SER A CA 1
ATOM 1154 C C . SER A 1 174 ? -17.467 56.404 13.043 1.00 33.38 174 SER A C 1
ATOM 1156 O O . SER A 1 174 ? -17.930 55.653 12.189 1.00 33.38 174 SER A O 1
ATOM 1158 N N . GLY A 1 175 ? -17.479 56.092 14.346 1.00 28.48 175 GLY A N 1
ATOM 1159 C CA . GLY A 1 175 ? -17.857 54.761 14.868 1.00 28.48 175 GLY A CA 1
ATOM 1160 C C . GLY A 1 175 ? -16.620 53.992 15.350 1.00 28.48 175 GLY A C 1
ATOM 1161 O O . GLY A 1 175 ? -15.718 53.761 14.558 1.00 28.48 175 GLY A O 1
ATOM 1162 N N . ALA A 1 176 ? -16.428 53.640 16.624 1.00 33.94 176 ALA A N 1
ATOM 1163 C CA . ALA A 1 176 ? -17.347 53.527 17.765 1.00 33.94 176 ALA A CA 1
ATOM 1164 C C . ALA A 1 176 ? -18.303 52.317 17.742 1.00 33.94 176 ALA A C 1
ATOM 1166 O O . ALA A 1 176 ? -19.481 52.454 18.048 1.00 33.94 176 ALA A O 1
ATOM 1167 N N . ASP A 1 177 ? -17.751 51.127 17.493 1.00 29.17 177 ASP A N 1
ATOM 1168 C CA . ASP A 1 177 ? -17.963 50.015 18.428 1.00 29.17 177 ASP A CA 1
ATOM 1169 C C . ASP A 1 177 ? -16.635 49.264 18.643 1.00 29.17 177 ASP A C 1
ATOM 1171 O O . ASP A 1 177 ? -15.873 49.063 17.698 1.00 29.17 177 ASP A O 1
ATOM 1175 N N . ALA A 1 178 ? -16.299 48.961 19.897 1.00 36.59 178 ALA A N 1
ATOM 1176 C CA . ALA A 1 178 ? -14.973 48.480 20.300 1.00 36.59 178 ALA A CA 1
ATOM 1177 C C . ALA A 1 178 ? -15.001 47.651 21.601 1.00 36.59 178 ALA A C 1
ATOM 1179 O O . ALA A 1 178 ? -14.102 47.774 22.435 1.00 36.59 178 ALA A O 1
ATOM 1180 N N . ALA A 1 179 ? -16.035 46.822 21.799 1.00 33.59 179 ALA A N 1
ATOM 1181 C CA . ALA A 1 179 ? -16.108 45.897 22.940 1.00 33.59 179 ALA A CA 1
ATOM 1182 C C . ALA A 1 179 ? -16.909 44.595 22.680 1.00 33.59 179 ALA A C 1
ATOM 1184 O O . ALA A 1 179 ? -17.426 44.004 23.624 1.00 33.59 179 ALA A O 1
ATOM 1185 N N . ALA A 1 180 ? -17.017 44.126 21.428 1.00 33.62 180 ALA A N 1
ATOM 1186 C CA . ALA A 1 180 ? -17.809 42.937 21.075 1.00 33.62 180 ALA A CA 1
ATOM 1187 C C . ALA A 1 180 ? -17.165 42.093 19.953 1.00 33.62 180 ALA A C 1
ATOM 1189 O O . ALA A 1 180 ? -17.702 41.960 18.856 1.00 33.62 180 ALA A O 1
ATOM 1190 N N . SER A 1 181 ? -15.965 41.549 20.188 1.00 36.12 181 SER A N 1
ATOM 1191 C CA . SER A 1 181 ? -15.238 40.742 19.184 1.00 36.12 181 SER A CA 1
ATOM 1192 C C . SER A 1 181 ? -14.390 39.633 19.818 1.00 36.12 181 SER A C 1
ATOM 1194 O O . SER A 1 181 ? -13.193 39.528 19.560 1.00 36.12 181 SER A O 1
ATOM 1196 N N . ALA A 1 182 ? -15.002 38.832 20.697 1.00 37.12 182 ALA A N 1
ATOM 1197 C CA . ALA A 1 182 ? -14.308 37.768 21.432 1.00 37.12 182 ALA A CA 1
ATOM 1198 C C . ALA A 1 182 ? -15.158 36.514 21.743 1.00 37.12 182 ALA A C 1
ATOM 1200 O O . ALA A 1 182 ? -14.744 35.719 22.580 1.00 37.12 182 ALA A O 1
ATOM 1201 N N . GLU A 1 183 ? -16.326 36.310 21.109 1.00 33.72 183 GLU A N 1
ATOM 1202 C CA . GLU A 1 183 ? -17.231 35.210 21.509 1.00 33.72 183 GLU A CA 1
ATOM 1203 C C . GLU A 1 183 ? -18.091 34.599 20.374 1.00 33.72 183 GLU A C 1
ATOM 1205 O O . GLU A 1 183 ? -19.187 34.107 20.618 1.00 33.72 183 GLU A O 1
ATOM 1210 N N . GLU A 1 184 ? -17.600 34.570 19.123 1.00 38.06 184 GLU A N 1
ATOM 1211 C CA . GLU A 1 184 ? -18.313 33.923 17.998 1.00 38.06 184 GLU A CA 1
ATOM 1212 C C . GLU A 1 184 ? -17.390 33.092 17.080 1.00 38.06 184 GLU A C 1
ATOM 1214 O O . GLU A 1 184 ? -17.050 33.482 15.967 1.00 38.06 184 GLU A O 1
ATOM 1219 N N . SER A 1 185 ? -16.953 31.922 17.566 1.00 31.38 185 SER A N 1
ATOM 1220 C CA . SER A 1 185 ? -16.465 30.786 16.740 1.00 31.38 185 SER A CA 1
ATOM 1221 C C . SER A 1 185 ? -16.410 29.449 17.504 1.00 31.38 185 SER A C 1
ATOM 1223 O O . SER A 1 185 ? -15.770 28.493 17.066 1.00 31.38 185 SER A O 1
ATOM 1225 N N . ALA A 1 186 ? -17.113 29.333 18.636 1.00 35.28 186 ALA A N 1
ATOM 1226 C CA . ALA A 1 186 ? -17.364 28.042 19.269 1.00 35.28 186 ALA A CA 1
ATOM 1227 C C . ALA A 1 186 ? -18.432 27.293 18.453 1.00 35.28 186 ALA A C 1
ATOM 1229 O O . ALA A 1 186 ? -19.624 27.387 18.740 1.00 35.28 186 ALA A O 1
ATOM 1230 N N . SER A 1 187 ? -18.009 26.596 17.393 1.00 32.94 187 SER A N 1
ATOM 1231 C CA . SER A 1 187 ? -18.907 25.811 16.542 1.00 32.94 187 SER A CA 1
ATOM 1232 C C . SER A 1 187 ? -19.483 24.633 17.333 1.00 32.94 187 SER A C 1
ATOM 1234 O O . SER A 1 187 ? -18.868 23.573 17.457 1.00 32.94 187 SER A O 1
ATOM 1236 N N . VAL A 1 188 ? -20.666 24.845 17.911 1.00 39.12 188 VAL A N 1
ATOM 1237 C CA . VAL A 1 188 ? -21.469 23.794 18.537 1.00 39.12 188 VAL A CA 1
ATOM 1238 C C . VAL A 1 188 ? -21.921 22.848 17.429 1.00 39.12 188 VAL A C 1
ATOM 1240 O O . VAL A 1 188 ? -22.813 23.177 16.647 1.00 39.12 188 VAL A O 1
ATOM 1243 N N . LEU A 1 189 ? -21.276 21.683 17.348 1.00 35.06 189 LEU A N 1
ATOM 1244 C CA . LEU A 1 189 ? -21.651 20.638 16.399 1.00 35.06 189 LEU A CA 1
ATOM 1245 C C . LEU A 1 189 ? -23.109 20.212 16.666 1.00 35.06 189 LEU A C 1
ATOM 1247 O O . LEU A 1 189 ? -23.470 19.994 17.827 1.00 35.06 189 LEU A O 1
ATOM 1251 N N . PRO A 1 190 ? -23.962 20.123 15.628 1.00 36.50 190 PRO A N 1
ATOM 1252 C CA . PRO A 1 190 ? -25.372 19.801 15.807 1.00 36.50 190 PRO A CA 1
ATOM 1253 C C . PRO A 1 190 ? -25.555 18.363 16.328 1.00 36.50 190 PRO A C 1
ATOM 1255 O O . PRO A 1 190 ? -24.733 17.493 16.034 1.00 36.50 190 PRO A O 1
ATOM 1258 N N . PRO A 1 191 ? -26.651 18.075 17.056 1.00 39.25 191 PRO A N 1
ATOM 1259 C CA . PRO A 1 191 ? -26.879 16.785 17.720 1.00 39.25 191 PRO A CA 1
ATOM 1260 C C . PRO A 1 191 ? -27.177 15.599 16.775 1.00 39.25 191 PRO A C 1
ATOM 1262 O O . PRO A 1 191 ? -27.568 14.536 17.245 1.00 39.25 191 PRO A O 1
ATOM 1265 N N . GLU A 1 192 ? -26.984 15.762 15.463 1.00 42.22 192 GLU A N 1
ATOM 1266 C CA . GLU A 1 192 ? -27.244 14.755 14.422 1.00 42.22 192 GLU A CA 1
ATOM 1267 C C . GLU A 1 192 ? -26.123 13.696 14.296 1.00 42.22 192 GLU A C 1
ATOM 1269 O O . GLU A 1 192 ? -26.363 12.637 13.721 1.00 42.22 192 GLU A O 1
ATOM 1274 N N . MET A 1 193 ? -24.925 13.924 14.868 1.00 40.09 193 MET A N 1
ATOM 1275 C CA . MET A 1 193 ? -23.761 13.002 14.798 1.00 40.09 193 MET A CA 1
ATOM 1276 C C . MET A 1 193 ? -23.913 11.696 15.622 1.00 40.09 193 MET A C 1
ATOM 1278 O O . MET A 1 193 ? -22.934 11.109 16.084 1.00 40.09 193 MET A O 1
ATOM 1282 N N . PHE A 1 194 ? -25.150 11.256 15.848 1.00 46.66 194 PHE A N 1
ATOM 1283 C CA . PHE A 1 194 ? -25.518 9.975 16.454 1.00 46.66 194 PHE A CA 1
ATOM 1284 C C . PHE A 1 194 ? -26.633 9.304 15.629 1.00 46.66 194 PHE A C 1
ATOM 1286 O O . PHE A 1 194 ? -27.638 8.842 16.171 1.00 46.66 194 PHE A O 1
ATOM 1293 N N . SER A 1 195 ? -26.463 9.295 14.304 1.00 47.19 195 SER A N 1
ATOM 1294 C CA . SER A 1 195 ? -27.311 8.575 13.341 1.00 47.19 195 SER A CA 1
ATOM 1295 C C . SER A 1 195 ? -26.657 7.242 12.911 1.00 47.19 195 SER A C 1
ATOM 1297 O O . SER A 1 195 ? -25.736 6.771 13.581 1.00 47.19 195 SER A O 1
ATOM 1299 N N . ASP A 1 196 ? -27.114 6.610 11.819 1.00 54.81 196 ASP A N 1
ATOM 1300 C CA . ASP A 1 196 ? -26.531 5.381 11.230 1.00 54.81 196 ASP A CA 1
ATOM 1301 C C . ASP A 1 196 ? -25.159 5.644 10.552 1.00 54.81 196 ASP A C 1
ATOM 1303 O O . ASP A 1 196 ? -24.910 5.283 9.399 1.00 54.81 196 ASP A O 1
ATOM 1307 N N . GLU A 1 197 ? -24.272 6.353 11.248 1.00 69.06 197 GLU A N 1
ATOM 1308 C CA . GLU A 1 197 ? -23.143 7.070 10.665 1.00 69.06 197 GLU A CA 1
ATOM 1309 C C . GLU A 1 197 ? -21.821 6.298 10.788 1.00 69.06 197 GLU A C 1
ATOM 1311 O O . GLU A 1 197 ? -21.421 5.817 11.851 1.00 69.06 197 GLU A O 1
ATOM 1316 N N . ARG A 1 198 ? -21.119 6.187 9.658 1.00 82.06 198 ARG A N 1
ATOM 1317 C CA . ARG A 1 198 ? -19.845 5.472 9.520 1.00 82.06 198 ARG A CA 1
ATOM 1318 C C . ARG A 1 198 ? -18.714 6.242 10.196 1.00 82.06 198 ARG A C 1
ATOM 1320 O O . ARG A 1 198 ? -18.243 7.240 9.657 1.00 82.06 198 ARG A O 1
ATOM 1327 N N . ILE A 1 199 ? -18.246 5.759 11.346 1.00 90.69 199 ILE A N 1
ATOM 1328 C CA . ILE A 1 199 ? -17.229 6.446 12.156 1.00 90.69 199 ILE A CA 1
ATOM 1329 C C . ILE A 1 199 ? -15.853 6.327 11.471 1.00 90.69 199 ILE A C 1
ATOM 1331 O O . ILE A 1 199 ? -15.343 5.207 11.367 1.00 90.69 199 ILE A O 1
ATOM 1335 N N . PRO A 1 200 ? -15.204 7.427 11.036 1.00 92.19 200 PRO A N 1
ATOM 1336 C CA . PRO A 1 200 ? -13.875 7.370 10.421 1.00 92.19 200 PRO A CA 1
ATOM 1337 C C . PRO A 1 200 ? -12.830 6.767 11.371 1.00 92.19 200 PRO A C 1
ATOM 1339 O O . PRO A 1 200 ? -12.812 7.089 12.559 1.00 92.19 200 PRO A O 1
ATOM 1342 N N . LEU A 1 201 ? -11.960 5.893 10.852 1.00 92.94 201 LEU A N 1
ATOM 1343 C CA . LEU A 1 201 ? -11.050 5.074 11.663 1.00 92.94 201 LEU A CA 1
ATOM 1344 C C . LEU A 1 201 ? -9.568 5.382 11.385 1.00 92.94 201 LEU A C 1
ATOM 1346 O O . LEU A 1 201 ? -8.934 6.114 12.141 1.00 92.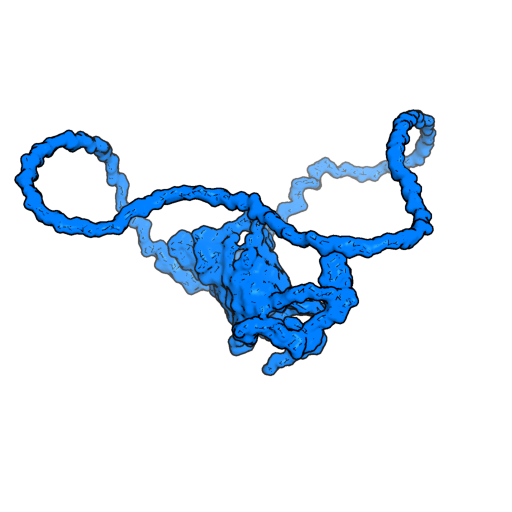94 201 LEU A O 1
ATOM 1350 N N . VAL A 1 202 ? -9.006 4.820 10.314 1.00 93.62 202 VAL A N 1
ATOM 1351 C CA . VAL A 1 202 ? -7.595 4.972 9.916 1.00 93.62 202 VAL A CA 1
ATOM 1352 C C . VAL A 1 202 ? -7.517 5.302 8.430 1.00 93.62 202 VAL A C 1
ATOM 1354 O O . VAL A 1 202 ? -8.263 4.757 7.616 1.00 93.62 202 VAL A O 1
ATOM 1357 N N . THR A 1 203 ? -6.584 6.178 8.070 1.00 97.38 203 THR A N 1
ATOM 1358 C CA . THR A 1 203 ? -6.210 6.487 6.690 1.00 97.38 203 THR A CA 1
ATOM 1359 C C . THR A 1 203 ? -4.690 6.466 6.572 1.00 97.38 203 THR A C 1
ATOM 1361 O O . THR A 1 203 ? -3.990 6.839 7.511 1.00 97.38 203 THR A O 1
ATOM 1364 N N . GLU A 1 204 ? -4.186 6.000 5.437 1.00 98.38 204 GLU A N 1
ATOM 1365 C CA . GLU A 1 204 ? -2.759 5.876 5.139 1.00 98.38 204 GLU A CA 1
ATOM 1366 C C . GLU A 1 204 ? -2.534 6.159 3.648 1.00 98.38 204 GLU A C 1
ATOM 1368 O O . GLU A 1 204 ? -3.420 5.945 2.815 1.00 98.38 204 GLU A O 1
ATOM 1373 N N . THR A 1 205 ? -1.356 6.671 3.305 1.00 98.88 205 THR A N 1
ATOM 1374 C CA . THR A 1 205 ? -0.977 7.007 1.925 1.00 98.88 205 THR A CA 1
ATOM 1375 C C . THR A 1 205 ? 0.498 6.697 1.700 1.00 98.88 205 THR A C 1
ATOM 1377 O O . THR A 1 205 ? 1.268 6.652 2.662 1.00 98.88 205 THR A O 1
ATOM 1380 N N . GLY A 1 206 ? 0.908 6.432 0.462 1.00 98.69 206 GLY A N 1
ATOM 1381 C CA . GLY A 1 206 ? 2.274 5.999 0.196 1.00 98.69 206 GLY A CA 1
ATOM 1382 C C . GLY A 1 206 ? 2.566 5.569 -1.235 1.00 98.69 206 GLY A C 1
ATOM 1383 O O . GLY A 1 206 ? 1.776 5.793 -2.152 1.00 98.69 206 GLY A O 1
ATOM 1384 N N . TYR A 1 207 ? 3.717 4.920 -1.399 1.00 98.75 207 TYR A N 1
ATOM 1385 C CA . TYR A 1 207 ? 4.249 4.486 -2.690 1.00 98.75 207 TYR A CA 1
ATOM 1386 C C . TYR A 1 207 ? 4.677 3.020 -2.650 1.00 98.75 207 TYR A C 1
ATOM 1388 O O . TYR A 1 207 ? 5.274 2.581 -1.668 1.00 98.75 207 TYR A O 1
ATOM 1396 N N . TRP A 1 208 ? 4.408 2.284 -3.730 1.00 98.69 208 TRP A N 1
ATOM 1397 C CA . TRP A 1 208 ? 4.826 0.889 -3.921 1.00 98.69 208 TRP A CA 1
ATOM 1398 C C . TRP A 1 208 ? 5.697 0.785 -5.177 1.00 98.69 208 TRP A C 1
ATOM 1400 O O . TRP A 1 208 ? 5.294 1.277 -6.231 1.00 98.69 208 TRP A O 1
ATOM 1410 N N . ARG A 1 209 ? 6.860 0.131 -5.111 1.00 98.31 209 ARG A N 1
ATOM 1411 C CA . ARG A 1 209 ? 7.765 -0.050 -6.264 1.00 98.31 209 ARG A CA 1
ATOM 1412 C C . ARG A 1 209 ? 8.429 -1.425 -6.270 1.00 98.31 209 ARG A C 1
ATOM 1414 O O . ARG A 1 209 ? 8.502 -2.077 -5.232 1.00 98.31 209 ARG A O 1
ATOM 1421 N N . LEU A 1 210 ? 8.951 -1.848 -7.424 1.00 98.25 210 LEU A N 1
ATOM 1422 C CA . LEU A 1 210 ? 9.918 -2.950 -7.452 1.00 98.25 210 LEU A CA 1
ATOM 1423 C C . LEU A 1 210 ? 11.208 -2.507 -6.754 1.00 98.25 210 LEU A C 1
ATOM 1425 O O . LEU A 1 210 ? 11.659 -1.376 -6.957 1.00 98.25 210 LEU A O 1
ATOM 1429 N N . SER A 1 211 ? 11.811 -3.397 -5.971 1.00 97.75 211 SER A N 1
ATOM 1430 C CA . SER A 1 211 ? 13.139 -3.170 -5.412 1.00 97.75 211 SER A CA 1
ATOM 1431 C C . SER A 1 211 ? 14.182 -3.337 -6.511 1.00 97.75 211 SER A C 1
ATOM 1433 O O . SER A 1 211 ? 14.252 -4.375 -7.172 1.00 97.75 211 SER A O 1
ATOM 1435 N N . ARG A 1 212 ? 14.976 -2.290 -6.744 1.00 95.50 212 ARG A N 1
ATOM 1436 C CA . ARG A 1 212 ? 16.105 -2.306 -7.680 1.00 95.50 212 ARG A CA 1
ATOM 1437 C C . ARG A 1 212 ? 17.084 -1.178 -7.387 1.00 95.50 212 ARG A C 1
ATOM 1439 O O . ARG A 1 212 ? 16.716 -0.141 -6.838 1.00 95.50 212 ARG A O 1
ATOM 1446 N N . HIS A 1 213 ? 18.320 -1.343 -7.849 1.00 93.25 213 HIS A N 1
ATOM 1447 C CA . HIS A 1 213 ? 19.273 -0.238 -7.918 1.00 93.25 213 HIS A CA 1
ATOM 1448 C C . HIS A 1 213 ? 18.748 0.862 -8.863 1.00 93.25 213 HIS A C 1
ATOM 1450 O O . HIS A 1 213 ? 18.119 0.565 -9.887 1.00 93.25 213 HIS A O 1
ATOM 1456 N N . GLN A 1 214 ? 19.016 2.126 -8.532 1.00 92.44 214 GLN A N 1
ATOM 1457 C CA . GLN A 1 214 ? 18.764 3.268 -9.417 1.00 92.44 214 GLN A CA 1
ATOM 1458 C C . GLN A 1 214 ? 20.027 3.574 -10.228 1.00 92.44 214 GLN A C 1
ATOM 1460 O O . GLN A 1 214 ? 21.127 3.541 -9.682 1.00 92.44 214 GLN A O 1
ATOM 1465 N N . GLY A 1 215 ? 19.894 3.792 -11.532 1.00 92.00 215 GLY A N 1
ATOM 1466 C CA . GLY A 1 215 ? 21.017 4.068 -12.435 1.00 92.00 215 GLY A CA 1
ATOM 1467 C C . GLY A 1 215 ? 20.952 5.472 -13.028 1.00 92.00 215 GLY A C 1
ATOM 1468 O O . GLY A 1 215 ? 19.988 6.197 -12.812 1.00 92.00 215 GLY A O 1
ATOM 1469 N N . ASP A 1 216 ? 21.941 5.832 -13.845 1.00 92.56 216 ASP A N 1
ATOM 1470 C CA . ASP A 1 216 ? 22.060 7.173 -14.445 1.00 92.56 216 ASP A CA 1
ATOM 1471 C C . ASP A 1 216 ? 20.848 7.590 -15.308 1.00 92.56 216 ASP A C 1
ATOM 1473 O O . ASP A 1 216 ? 20.647 8.771 -15.573 1.00 92.56 216 ASP A O 1
ATOM 1477 N N . GLY A 1 217 ? 20.026 6.637 -15.765 1.00 93.50 217 GLY A N 1
ATOM 1478 C CA . GLY A 1 217 ? 18.770 6.888 -16.485 1.00 93.50 217 GLY A CA 1
ATOM 1479 C C . GLY A 1 217 ? 17.537 7.139 -15.604 1.00 93.50 217 GLY A C 1
ATOM 1480 O O . GLY A 1 217 ? 16.460 7.422 -16.133 1.00 93.50 217 GLY A O 1
ATOM 1481 N N . ASP A 1 218 ? 17.662 7.026 -14.280 1.00 93.62 218 ASP A N 1
ATOM 1482 C CA . ASP A 1 218 ? 16.613 7.369 -13.317 1.00 93.62 218 ASP A CA 1
ATOM 1483 C C . ASP A 1 218 ? 16.711 8.850 -12.889 1.00 93.62 218 ASP A C 1
ATOM 1485 O O . ASP A 1 218 ? 17.807 9.412 -12.856 1.00 93.62 218 ASP A O 1
ATOM 1489 N N . PRO A 1 219 ? 15.593 9.514 -12.533 1.00 90.81 219 PRO A N 1
ATOM 1490 C CA . PRO A 1 219 ? 15.634 10.851 -11.942 1.00 90.81 219 PRO A CA 1
ATOM 1491 C C . PRO A 1 219 ? 16.382 10.861 -10.602 1.00 90.81 219 PRO A C 1
ATOM 1493 O O . PRO A 1 219 ? 16.106 10.049 -9.717 1.00 90.81 219 PRO A O 1
ATOM 1496 N N . GLY A 1 220 ? 17.298 11.814 -10.445 1.00 87.19 220 GLY A N 1
ATOM 1497 C CA . GLY A 1 220 ? 18.072 12.020 -9.226 1.00 87.19 220 GLY A CA 1
ATOM 1498 C C . GLY A 1 220 ? 17.323 12.816 -8.143 1.00 87.19 220 GLY A C 1
ATOM 1499 O O . GLY A 1 220 ? 16.211 13.312 -8.359 1.00 87.19 220 GLY A O 1
ATOM 1500 N N . PRO A 1 221 ? 17.937 12.984 -6.957 1.00 89.25 221 PRO A N 1
ATOM 1501 C CA . PRO A 1 221 ? 17.360 13.776 -5.873 1.00 89.25 221 PRO A CA 1
ATOM 1502 C C . PRO A 1 221 ? 17.166 15.243 -6.285 1.00 89.25 221 PRO A C 1
ATOM 1504 O O . PRO A 1 221 ? 17.897 15.769 -7.119 1.00 89.25 221 PRO A O 1
ATOM 1507 N N . GLY A 1 222 ? 16.193 15.930 -5.678 1.00 89.81 222 GLY A N 1
ATOM 1508 C CA . GLY A 1 222 ? 16.000 17.371 -5.892 1.00 89.81 222 GLY A CA 1
ATOM 1509 C C . GLY A 1 222 ? 15.533 17.759 -7.302 1.00 89.81 222 GLY A C 1
ATOM 1510 O O . GLY A 1 222 ? 15.900 18.826 -7.781 1.00 89.81 222 GLY A O 1
ATOM 1511 N N . MET A 1 223 ? 14.724 16.913 -7.954 1.00 91.38 223 MET A N 1
ATOM 1512 C CA . MET A 1 223 ? 14.215 17.100 -9.328 1.00 91.38 223 MET A CA 1
ATOM 1513 C C . MET A 1 223 ? 15.292 17.056 -10.430 1.00 91.38 223 MET A C 1
ATOM 1515 O O . MET A 1 223 ? 15.055 17.536 -11.540 1.00 91.38 223 MET A O 1
ATOM 1519 N N . LEU A 1 224 ? 16.463 16.468 -10.160 1.00 91.88 224 LEU A N 1
ATOM 1520 C CA . LEU A 1 224 ? 17.487 16.260 -11.185 1.00 91.88 224 LEU A CA 1
ATOM 1521 C C . LEU A 1 224 ? 17.002 15.239 -12.239 1.00 91.88 224 LEU A C 1
ATOM 1523 O O . LEU A 1 224 ? 16.574 14.144 -11.870 1.00 91.88 224 LEU A O 1
ATOM 1527 N N . PRO A 1 225 ? 17.064 15.546 -13.547 1.00 92.44 225 PRO A N 1
ATOM 1528 C CA . PRO A 1 225 ? 16.741 14.575 -14.587 1.00 92.44 225 PRO A CA 1
ATOM 1529 C C . PRO A 1 225 ? 17.824 13.491 -14.682 1.00 92.44 225 PRO A C 1
ATOM 1531 O O . PRO A 1 225 ? 19.002 13.764 -14.447 1.00 92.44 225 PRO A O 1
ATOM 1534 N N . GLY A 1 226 ? 17.429 12.281 -15.083 1.00 92.00 226 GLY A N 1
ATOM 1535 C CA . GLY A 1 226 ? 18.378 11.239 -15.482 1.00 92.00 226 GLY A CA 1
ATOM 1536 C C . GLY A 1 226 ? 19.163 11.651 -16.733 1.00 92.00 226 GLY A C 1
ATOM 1537 O O . GLY A 1 226 ? 18.642 12.355 -17.601 1.00 92.00 226 GLY A O 1
ATOM 1538 N N . SER A 1 227 ? 20.420 11.223 -16.815 1.00 92.00 227 SER A N 1
ATOM 1539 C CA . SER A 1 227 ? 21.361 11.510 -17.904 1.00 92.00 227 SER A CA 1
ATOM 1540 C C . SER A 1 227 ? 21.531 10.352 -18.900 1.00 92.00 227 SER A C 1
ATOM 1542 O O . SER A 1 227 ? 22.004 10.582 -20.013 1.00 92.00 227 SER A O 1
ATOM 1544 N N . GLY A 1 228 ? 21.153 9.127 -18.518 1.00 89.81 228 GLY A N 1
ATOM 1545 C CA . GLY A 1 228 ? 21.225 7.918 -19.349 1.00 89.81 228 GLY A CA 1
ATOM 1546 C C . GLY A 1 228 ? 19.892 7.483 -19.976 1.00 89.81 228 GLY A C 1
ATOM 1547 O O . GLY A 1 228 ? 18.859 8.136 -19.828 1.00 89.81 228 GLY A O 1
ATOM 1548 N N . GLU A 1 229 ? 19.897 6.335 -20.661 1.00 91.69 229 GLU A N 1
ATOM 1549 C CA . GLU A 1 229 ? 18.660 5.676 -21.106 1.00 91.69 229 GLU A CA 1
ATOM 1550 C C . GLU A 1 229 ? 17.839 5.193 -19.900 1.00 91.69 229 GLU A C 1
ATOM 1552 O O . GLU A 1 229 ? 18.387 4.562 -18.993 1.00 91.69 229 GLU A O 1
ATOM 1557 N N . ARG A 1 230 ? 16.517 5.436 -19.891 1.00 90.56 230 ARG A N 1
ATOM 1558 C CA . ARG A 1 230 ? 15.638 4.926 -18.825 1.00 90.56 230 ARG A CA 1
ATOM 1559 C C . ARG A 1 230 ? 15.722 3.387 -18.792 1.00 90.56 230 ARG A C 1
ATOM 1561 O O . ARG A 1 230 ? 15.429 2.755 -19.813 1.00 90.56 230 ARG A O 1
ATOM 1568 N N . PRO A 1 231 ? 16.070 2.772 -17.648 1.00 92.44 231 PRO A N 1
ATOM 1569 C CA . PRO A 1 231 ? 16.202 1.324 -17.553 1.00 92.44 231 PRO A CA 1
ATOM 1570 C C . PRO A 1 231 ? 14.826 0.630 -17.553 1.00 92.44 231 PRO A C 1
ATOM 1572 O O . PRO A 1 231 ? 13.787 1.276 -17.453 1.00 92.44 231 PRO A O 1
ATOM 1575 N N . PHE A 1 232 ? 14.817 -0.701 -17.684 1.00 94.88 232 PHE A N 1
ATOM 1576 C CA . PHE A 1 232 ? 13.631 -1.567 -17.516 1.00 94.88 232 PHE A CA 1
ATOM 1577 C C . PHE A 1 232 ? 12.385 -1.221 -18.362 1.00 94.88 232 PHE A C 1
ATOM 1579 O O . PHE A 1 232 ? 11.283 -1.685 -18.084 1.00 94.88 232 PHE A O 1
ATOM 1586 N N . THR A 1 233 ? 12.550 -0.488 -19.466 1.00 92.81 233 THR A N 1
ATOM 1587 C CA . THR A 1 233 ? 11.456 -0.011 -20.335 1.00 92.81 233 THR A CA 1
ATOM 1588 C C . THR A 1 233 ? 10.663 -1.106 -21.058 1.00 92.81 233 THR A C 1
ATOM 1590 O O . THR A 1 233 ? 9.577 -0.824 -21.566 1.00 92.81 233 THR A O 1
ATOM 1593 N N . SER A 1 234 ? 11.126 -2.360 -21.070 1.00 94.31 234 SER A N 1
ATOM 1594 C CA . SER A 1 234 ? 10.425 -3.502 -21.677 1.00 94.31 234 SER A CA 1
ATOM 1595 C C . SER A 1 234 ? 10.210 -4.647 -20.686 1.00 94.31 234 SER A C 1
ATOM 1597 O O . SER A 1 234 ? 11.019 -4.852 -19.782 1.00 94.31 234 SER A O 1
ATOM 1599 N N . ALA A 1 235 ? 9.167 -5.456 -20.904 1.00 92.50 235 ALA A N 1
ATOM 1600 C CA . ALA A 1 235 ? 8.900 -6.644 -20.090 1.00 92.50 235 ALA A CA 1
ATOM 1601 C C . ALA A 1 235 ? 10.118 -7.586 -20.007 1.00 92.50 235 ALA A C 1
ATOM 1603 O O . ALA A 1 235 ? 10.469 -8.027 -18.922 1.00 92.50 235 ALA A O 1
ATOM 1604 N N . ALA A 1 236 ? 10.826 -7.822 -21.119 1.00 95.31 236 ALA A N 1
ATOM 1605 C CA . ALA A 1 236 ? 12.025 -8.667 -21.134 1.00 95.31 236 ALA A CA 1
ATOM 1606 C C . ALA A 1 236 ? 13.177 -8.118 -20.267 1.00 95.31 236 ALA A C 1
ATOM 1608 O O . ALA A 1 236 ? 13.957 -8.902 -19.733 1.00 95.31 236 ALA A O 1
ATOM 1609 N N . ALA A 1 237 ? 13.274 -6.795 -20.094 1.00 96.31 237 ALA A N 1
ATOM 1610 C CA . ALA A 1 237 ? 14.211 -6.194 -19.149 1.00 96.31 237 ALA A CA 1
ATOM 1611 C C . ALA A 1 237 ? 13.720 -6.338 -17.698 1.00 96.31 237 ALA A C 1
ATOM 1613 O O . ALA A 1 237 ? 14.511 -6.688 -16.826 1.00 96.31 237 ALA A O 1
ATOM 1614 N N . VAL A 1 238 ? 12.424 -6.132 -17.435 1.00 97.38 238 VAL A N 1
ATOM 1615 C CA . VAL A 1 238 ? 11.822 -6.309 -16.096 1.00 97.38 238 VAL A CA 1
ATOM 1616 C C . VAL A 1 238 ? 11.967 -7.747 -15.602 1.00 97.38 238 VAL A C 1
ATOM 1618 O O . VAL A 1 238 ? 12.292 -7.946 -14.440 1.00 97.38 238 VAL A O 1
ATOM 1621 N N . GLU A 1 239 ? 11.836 -8.751 -16.473 1.00 97.19 239 GLU A N 1
ATOM 1622 C CA . GLU A 1 239 ? 12.064 -10.167 -16.137 1.00 97.19 239 GLU A CA 1
ATOM 1623 C C . GLU A 1 239 ? 13.480 -10.452 -15.583 1.00 97.19 239 GLU A C 1
ATOM 1625 O O . GLU A 1 239 ? 13.666 -11.457 -14.899 1.00 97.19 239 GLU A O 1
ATOM 1630 N N . THR A 1 240 ? 14.470 -9.572 -15.804 1.00 97.19 240 THR A N 1
ATOM 1631 C CA . THR A 1 240 ? 15.809 -9.695 -15.183 1.00 97.19 240 THR A CA 1
ATOM 1632 C C . THR A 1 240 ? 15.840 -9.303 -13.699 1.00 97.19 240 THR A C 1
ATOM 1634 O O . THR A 1 240 ? 16.790 -9.653 -13.006 1.00 97.19 240 THR A O 1
ATOM 1637 N N . LEU A 1 241 ? 14.788 -8.647 -13.191 1.00 97.62 241 LEU A N 1
ATOM 1638 C CA . LEU A 1 241 ? 14.581 -8.330 -11.770 1.00 97.62 241 LEU A CA 1
ATOM 1639 C C . LEU A 1 241 ? 13.927 -9.483 -10.982 1.00 97.62 241 LEU A C 1
ATOM 1641 O O . LEU A 1 241 ? 13.532 -9.290 -9.832 1.00 97.62 241 LEU A O 1
ATOM 1645 N N . ARG A 1 242 ? 13.756 -10.675 -11.576 1.00 97.69 242 ARG A N 1
ATOM 1646 C CA . ARG A 1 242 ? 13.200 -11.821 -10.842 1.00 97.69 242 ARG A CA 1
ATOM 1647 C C . ARG A 1 242 ? 14.132 -12.267 -9.719 1.00 97.69 242 ARG A C 1
ATOM 1649 O O . ARG A 1 242 ? 15.308 -12.551 -9.942 1.00 97.69 242 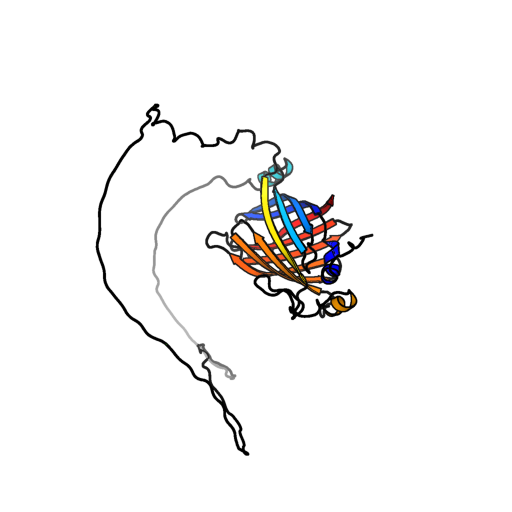ARG A O 1
ATOM 1656 N N . ASN A 1 243 ? 13.565 -12.412 -8.526 1.00 97.75 243 ASN A N 1
ATOM 1657 C CA . ASN A 1 243 ? 14.263 -12.960 -7.373 1.00 97.75 243 ASN A CA 1
ATOM 1658 C C . ASN A 1 243 ? 14.470 -14.484 -7.517 1.00 97.75 243 ASN A C 1
ATOM 1660 O O . ASN A 1 243 ? 13.862 -15.147 -8.364 1.00 97.75 243 ASN A O 1
ATOM 1664 N N . ARG A 1 244 ? 15.305 -15.069 -6.648 1.00 97.00 244 ARG A N 1
ATOM 1665 C CA . ARG A 1 244 ? 15.594 -16.522 -6.630 1.00 97.00 244 ARG A CA 1
ATOM 1666 C C . ARG A 1 244 ? 14.359 -17.417 -6.454 1.00 97.00 244 ARG A C 1
ATOM 1668 O O . ARG A 1 244 ? 14.404 -18.587 -6.821 1.00 97.00 244 ARG A O 1
ATOM 1675 N N . ASP A 1 245 ? 13.270 -16.872 -5.914 1.00 96.12 245 ASP A N 1
ATOM 1676 C CA . ASP A 1 245 ? 12.0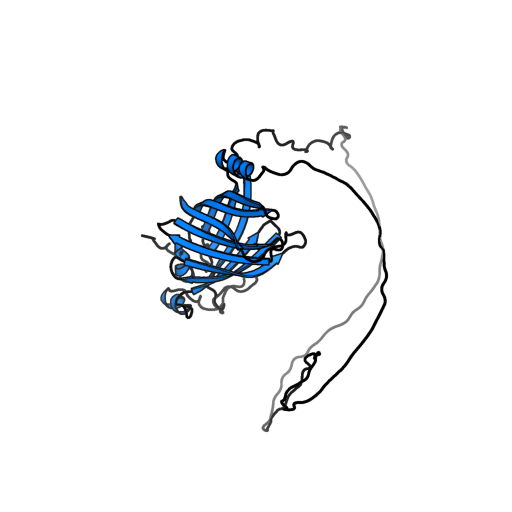18 -17.588 -5.671 1.00 96.12 245 ASP A CA 1
ATOM 1677 C C . ASP A 1 245 ? 11.026 -17.427 -6.840 1.00 96.12 245 ASP A C 1
ATOM 1679 O O . ASP A 1 245 ? 9.914 -17.959 -6.787 1.00 96.12 245 ASP A O 1
ATOM 1683 N N . GLY A 1 246 ? 11.411 -16.728 -7.913 1.00 96.69 246 GLY A N 1
ATOM 1684 C CA . GLY A 1 246 ? 10.606 -16.491 -9.112 1.00 96.69 246 GLY A CA 1
ATOM 1685 C C . GLY A 1 246 ? 9.555 -15.384 -8.975 1.00 96.69 246 GLY A C 1
ATOM 1686 O O . GLY A 1 246 ? 8.754 -15.205 -9.894 1.00 96.69 246 GLY A O 1
ATOM 1687 N N . GLY A 1 247 ? 9.535 -14.659 -7.856 1.00 98.12 247 GLY A N 1
ATOM 1688 C CA . GLY A 1 247 ? 8.803 -13.401 -7.701 1.00 98.12 247 GLY A CA 1
ATOM 1689 C C . GLY A 1 247 ? 9.634 -12.199 -8.162 1.00 98.12 247 GLY A C 1
ATOM 1690 O O . GLY A 1 247 ? 10.678 -12.358 -8.792 1.00 98.12 247 GLY A O 1
ATOM 1691 N N . PHE A 1 248 ? 9.177 -11.002 -7.813 1.00 98.75 248 PHE A N 1
ATOM 1692 C CA . PHE A 1 248 ? 9.956 -9.764 -7.858 1.00 98.75 248 PHE A CA 1
ATOM 1693 C C . PHE A 1 248 ? 9.962 -9.163 -6.458 1.00 98.75 248 PHE A C 1
ATOM 1695 O O . PHE A 1 248 ? 8.904 -9.106 -5.825 1.00 98.75 248 PHE A O 1
ATOM 1702 N N . ASP A 1 249 ? 11.119 -8.721 -5.980 1.00 98.75 249 ASP A N 1
ATOM 1703 C CA . ASP A 1 249 ? 11.218 -8.054 -4.682 1.00 98.75 249 ASP A CA 1
ATOM 1704 C C . ASP A 1 249 ? 10.622 -6.639 -4.778 1.00 98.75 249 ASP A C 1
ATOM 1706 O O . ASP A 1 249 ? 10.700 -5.991 -5.826 1.00 98.75 249 ASP A O 1
ATOM 1710 N N . ILE A 1 250 ? 9.970 -6.170 -3.712 1.00 98.75 250 ILE A N 1
ATOM 1711 C CA . ILE A 1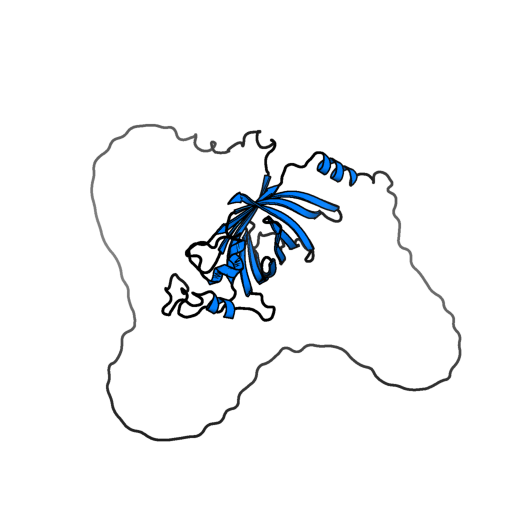 250 ? 9.238 -4.896 -3.684 1.00 98.75 250 ILE A CA 1
ATOM 1712 C C . ILE A 1 250 ? 9.499 -4.104 -2.404 1.00 98.75 250 ILE A C 1
ATOM 1714 O O . ILE A 1 250 ? 9.757 -4.661 -1.337 1.00 98.75 250 ILE A O 1
ATOM 1718 N N . GLU A 1 251 ? 9.370 -2.788 -2.534 1.00 98.81 251 GLU A N 1
ATOM 1719 C CA . GLU A 1 251 ? 9.486 -1.802 -1.464 1.00 98.81 251 GLU A CA 1
ATOM 1720 C C . GLU A 1 251 ? 8.185 -1.003 -1.375 1.00 98.81 251 GLU A C 1
ATOM 1722 O O . GLU A 1 251 ? 7.647 -0.562 -2.398 1.00 98.81 251 GLU A O 1
ATOM 1727 N N . VAL A 1 252 ? 7.685 -0.797 -0.157 1.00 98.88 252 VAL A N 1
ATOM 1728 C CA . VAL A 1 252 ? 6.466 -0.021 0.096 1.00 98.88 252 VAL A CA 1
ATOM 1729 C C . VAL A 1 252 ? 6.694 0.944 1.253 1.00 98.88 252 VAL A C 1
ATOM 1731 O O . VAL A 1 252 ? 6.969 0.515 2.371 1.00 98.88 252 VAL A O 1
ATOM 1734 N N . THR A 1 253 ? 6.530 2.241 1.001 1.00 98.81 253 THR A N 1
ATOM 1735 C CA . THR A 1 253 ? 6.648 3.290 2.025 1.00 98.81 253 THR A CA 1
ATOM 1736 C C . THR A 1 253 ? 5.279 3.894 2.293 1.00 98.81 253 THR A C 1
ATOM 1738 O O . THR A 1 253 ? 4.697 4.492 1.387 1.00 98.81 253 THR A O 1
ATOM 1741 N N . LEU A 1 254 ? 4.780 3.769 3.525 1.00 98.81 254 LEU A N 1
ATOM 1742 C CA . LEU A 1 254 ? 3.483 4.288 3.971 1.00 98.81 254 LEU A CA 1
ATOM 1743 C C . LEU A 1 254 ? 3.652 5.356 5.059 1.00 98.81 254 LEU A C 1
ATOM 1745 O O . LEU A 1 254 ? 4.533 5.254 5.914 1.00 98.81 254 LEU A O 1
ATOM 1749 N N . VAL A 1 255 ? 2.769 6.355 5.069 1.00 98.62 255 VAL A N 1
ATOM 1750 C CA . VAL A 1 255 ? 2.661 7.358 6.138 1.00 98.62 255 VAL A CA 1
ATOM 1751 C C . VAL A 1 255 ? 1.240 7.432 6.694 1.00 98.62 255 VAL A C 1
ATOM 1753 O O . VAL A 1 255 ? 0.253 7.387 5.955 1.00 98.62 255 VAL A O 1
ATOM 1756 N N . HIS A 1 256 ? 1.153 7.572 8.017 1.00 98.06 256 HIS A N 1
ATOM 1757 C CA . HIS A 1 256 ? -0.081 7.609 8.801 1.00 98.06 256 HIS A CA 1
ATOM 1758 C C . HIS A 1 256 ? -0.216 8.966 9.512 1.00 98.06 256 HIS A C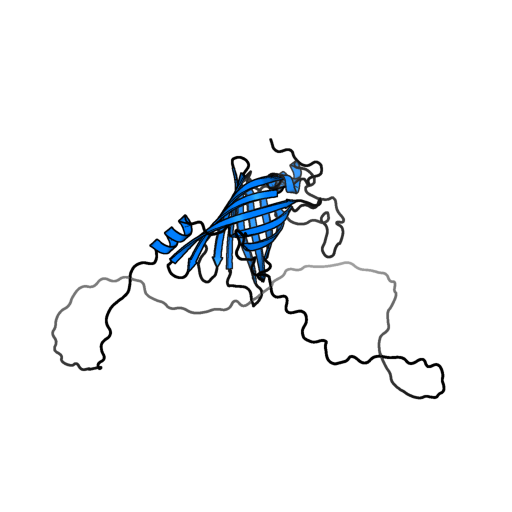 1
ATOM 1760 O O . HIS A 1 256 ? 0.745 9.413 10.149 1.00 98.06 256 HIS A O 1
ATOM 1766 N N . PRO A 1 257 ? -1.405 9.603 9.535 1.00 96.19 257 PRO A N 1
ATOM 1767 C CA . PRO A 1 257 ? -1.612 10.883 10.222 1.00 96.19 257 PRO A CA 1
ATOM 1768 C C . PRO A 1 257 ? -1.452 10.775 11.748 1.00 96.19 257 PRO A C 1
ATOM 1770 O O . PRO A 1 257 ? -1.225 11.778 12.416 1.00 96.19 257 PRO A O 1
ATOM 1773 N N . GLY A 1 258 ? -1.496 9.557 12.305 1.00 94.31 258 GLY A N 1
ATOM 1774 C CA . GLY A 1 258 ? -1.179 9.268 13.709 1.00 94.31 258 GLY A CA 1
ATOM 1775 C C . GLY A 1 258 ? 0.306 9.400 14.086 1.00 94.31 258 GLY A C 1
ATOM 1776 O O . GLY A 1 258 ? 0.674 9.026 15.199 1.00 94.31 258 GLY A O 1
ATOM 1777 N N . GLY A 1 259 ? 1.164 9.895 13.186 1.00 97.00 259 GLY A N 1
ATOM 1778 C CA . GLY A 1 259 ? 2.590 10.116 13.447 1.00 97.00 259 GLY A CA 1
ATOM 1779 C C . GLY A 1 259 ? 3.458 8.864 13.307 1.00 97.00 259 GLY A C 1
ATOM 1780 O O . GLY A 1 259 ? 4.491 8.770 13.969 1.00 97.00 259 GLY A O 1
ATOM 1781 N N . VAL A 1 260 ? 3.040 7.912 12.468 1.00 98.19 260 VAL A N 1
ATOM 1782 C CA . VAL A 1 260 ? 3.784 6.684 12.143 1.00 98.19 260 VAL A CA 1
ATOM 1783 C C . VAL A 1 260 ? 4.138 6.695 10.655 1.00 98.19 260 VAL A C 1
ATOM 1785 O O . VAL A 1 260 ? 3.312 7.074 9.826 1.00 98.19 260 VAL A O 1
ATOM 1788 N N . ALA A 1 261 ? 5.347 6.264 10.312 1.00 98.44 261 ALA A N 1
ATOM 1789 C CA . ALA A 1 261 ? 5.735 5.933 8.946 1.00 98.44 261 ALA A CA 1
ATOM 1790 C C . ALA A 1 261 ? 6.340 4.526 8.916 1.00 98.44 261 ALA A C 1
ATOM 1792 O O . ALA A 1 261 ? 7.059 4.137 9.837 1.00 98.44 261 ALA A O 1
ATOM 1793 N N . GLU A 1 262 ? 6.035 3.766 7.871 1.00 98.69 262 GLU A N 1
ATOM 1794 C CA . GLU A 1 262 ? 6.416 2.363 7.722 1.00 98.69 262 GLU A CA 1
ATOM 1795 C C . GLU A 1 262 ? 7.157 2.170 6.395 1.00 98.69 262 GLU A C 1
ATOM 1797 O O . GLU A 1 262 ? 6.656 2.574 5.345 1.00 98.69 262 GLU A O 1
ATOM 1802 N N . LEU A 1 263 ? 8.321 1.522 6.436 1.00 98.81 263 LEU A N 1
ATOM 1803 C CA . LEU A 1 263 ? 8.978 0.939 5.268 1.00 98.81 263 LEU A CA 1
ATOM 1804 C C . LEU A 1 263 ? 8.791 -0.575 5.335 1.00 98.81 263 LEU A C 1
ATOM 1806 O O . LEU A 1 263 ? 9.300 -1.220 6.253 1.00 98.81 263 LEU A O 1
ATOM 1810 N N . TYR A 1 264 ? 8.088 -1.136 4.357 1.00 98.88 264 TYR A N 1
ATOM 1811 C CA . TYR A 1 264 ? 7.978 -2.574 4.157 1.00 98.88 264 TYR A CA 1
ATOM 1812 C C . TYR A 1 264 ? 8.895 -3.037 3.025 1.00 98.88 264 TYR A C 1
ATOM 1814 O O . TYR A 1 264 ? 8.967 -2.404 1.969 1.00 98.88 264 TYR A O 1
ATOM 1822 N N . LEU A 1 265 ? 9.509 -4.199 3.233 1.00 98.81 265 LEU A N 1
ATOM 1823 C CA . LEU A 1 265 ? 10.172 -4.998 2.207 1.00 98.81 265 LEU A CA 1
ATOM 1824 C C . LEU A 1 265 ? 9.389 -6.299 2.003 1.00 98.81 265 LEU A C 1
ATOM 1826 O O . LEU A 1 265 ? 8.714 -6.788 2.914 1.00 98.81 265 LEU A O 1
ATOM 1830 N N . GLY A 1 266 ? 9.472 -6.881 0.812 1.00 98.62 266 GLY A N 1
ATOM 1831 C CA . GLY A 1 266 ? 8.803 -8.145 0.516 1.00 98.62 266 GLY A CA 1
ATOM 1832 C C . GLY A 1 266 ? 8.866 -8.519 -0.955 1.00 98.62 266 GLY A C 1
ATOM 1833 O O . GLY A 1 266 ? 9.793 -8.115 -1.651 1.00 98.62 266 GLY A O 1
ATOM 1834 N N . GLN A 1 267 ? 7.887 -9.285 -1.443 1.00 98.56 267 GLN A N 1
ATOM 1835 C CA . GLN A 1 267 ? 7.838 -9.695 -2.852 1.00 98.56 267 GLN A CA 1
ATOM 1836 C C . GLN A 1 267 ? 6.418 -9.786 -3.423 1.00 98.56 267 GLN A C 1
ATOM 1838 O O . GLN A 1 267 ? 5.466 -10.105 -2.710 1.00 98.56 267 GLN A O 1
ATOM 1843 N N . VAL A 1 268 ? 6.300 -9.589 -4.741 1.00 98.75 268 VAL A N 1
ATOM 1844 C CA . VAL A 1 268 ? 5.133 -9.973 -5.550 1.00 98.75 268 VAL A CA 1
ATOM 1845 C C . VAL A 1 268 ? 5.429 -11.259 -6.322 1.00 98.75 268 VAL A C 1
ATOM 1847 O O . VAL A 1 268 ? 6.431 -11.361 -7.032 1.00 98.75 268 VAL A O 1
ATOM 1850 N N . LYS A 1 269 ? 4.547 -12.257 -6.220 1.00 98.00 269 LYS A N 1
ATOM 1851 C CA . LYS A 1 269 ? 4.689 -13.547 -6.910 1.00 98.00 269 LYS A CA 1
ATOM 1852 C C . LYS A 1 269 ? 3.351 -13.999 -7.489 1.00 98.00 269 LYS A C 1
ATOM 1854 O O . LYS A 1 269 ? 2.581 -14.727 -6.865 1.00 98.00 269 LYS A O 1
ATOM 1859 N N . GLY A 1 270 ? 3.079 -13.548 -8.713 1.00 95.00 270 GLY A N 1
ATOM 1860 C CA . GLY A 1 270 ? 1.759 -13.687 -9.328 1.00 95.00 270 GLY A CA 1
ATOM 1861 C C . GLY A 1 270 ? 0.721 -12.832 -8.583 1.00 95.00 270 GLY A C 1
ATOM 1862 O O . GLY A 1 270 ? 1.064 -11.738 -8.137 1.00 95.00 270 GLY A O 1
ATOM 1863 N N . PRO A 1 271 ? -0.529 -13.301 -8.409 1.00 96.81 271 PRO A N 1
ATOM 1864 C CA . PRO A 1 271 ? -1.594 -12.564 -7.722 1.00 96.81 271 PRO A CA 1
ATOM 1865 C C . PRO A 1 271 ? -1.477 -12.621 -6.181 1.00 96.81 271 PRO A C 1
ATOM 1867 O O . PRO A 1 271 ? -2.489 -12.741 -5.492 1.00 96.81 271 PRO A O 1
ATOM 1870 N N . ARG A 1 272 ? -0.253 -12.589 -5.636 1.00 98.50 272 ARG A N 1
ATOM 1871 C CA . ARG A 1 272 ? 0.050 -12.598 -4.195 1.00 98.50 272 ARG A CA 1
ATOM 1872 C C . ARG A 1 272 ? 1.218 -11.663 -3.893 1.00 98.50 272 ARG A C 1
ATOM 1874 O O . ARG A 1 272 ? 2.196 -11.646 -4.642 1.00 98.50 272 ARG A O 1
ATOM 1881 N N . ILE A 1 273 ? 1.113 -10.940 -2.782 1.00 98.81 273 ILE A N 1
ATOM 1882 C CA . ILE A 1 273 ? 2.174 -10.125 -2.188 1.00 98.81 273 ILE A CA 1
ATOM 1883 C C . ILE A 1 273 ? 2.327 -10.477 -0.711 1.00 98.81 273 ILE A C 1
ATOM 1885 O O . ILE A 1 273 ? 1.337 -10.521 0.018 1.00 98.81 273 ILE A O 1
ATOM 1889 N N . ASP A 1 274 ? 3.571 -10.661 -0.285 1.00 98.62 274 ASP A N 1
ATOM 1890 C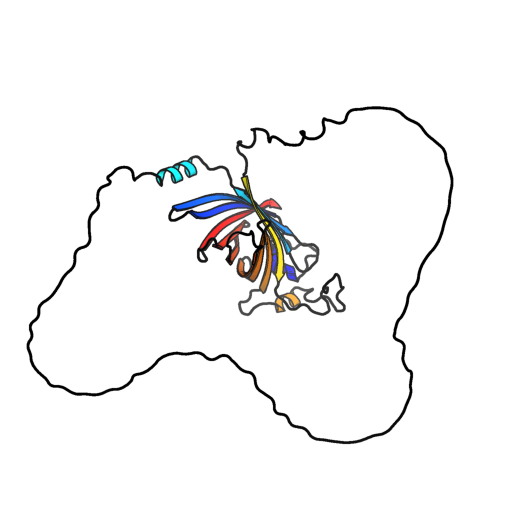 CA . ASP A 1 274 ? 3.980 -10.836 1.108 1.00 98.62 274 ASP A CA 1
ATOM 1891 C C . ASP A 1 274 ? 4.923 -9.684 1.487 1.00 98.62 274 ASP A C 1
ATOM 1893 O O . ASP A 1 274 ? 5.884 -9.429 0.759 1.00 98.62 274 ASP A O 1
ATOM 1897 N N . LEU A 1 275 ? 4.651 -8.991 2.598 1.00 98.81 275 LEU A N 1
ATOM 1898 C CA . LEU A 1 275 ? 5.386 -7.816 3.089 1.00 98.81 275 LEU A CA 1
ATOM 1899 C C . LEU A 1 275 ? 5.663 -7.912 4.598 1.00 98.81 275 LEU A C 1
ATOM 1901 O O . LEU A 1 275 ? 4.800 -8.345 5.363 1.00 98.81 275 LEU A O 1
ATOM 1905 N N . ALA A 1 276 ? 6.814 -7.399 5.033 1.00 98.81 276 ALA A N 1
ATOM 1906 C CA . ALA A 1 276 ? 7.166 -7.172 6.437 1.00 98.81 276 ALA A CA 1
ATOM 1907 C C . ALA A 1 276 ? 7.827 -5.795 6.611 1.00 98.81 276 ALA A C 1
ATOM 1909 O O . ALA A 1 276 ? 8.554 -5.347 5.726 1.00 98.81 276 ALA A O 1
ATOM 1910 N N . THR A 1 277 ? 7.588 -5.114 7.735 1.00 98.81 277 THR A N 1
ATOM 1911 C CA . THR A 1 277 ? 8.263 -3.844 8.049 1.00 98.81 277 THR A CA 1
ATOM 1912 C C . THR A 1 277 ? 9.754 -4.063 8.304 1.00 98.81 277 THR A C 1
ATOM 1914 O O . THR A 1 277 ? 10.110 -4.781 9.239 1.00 98.81 277 THR A O 1
ATOM 1917 N N . ASP A 1 278 ? 10.602 -3.391 7.533 1.00 98.56 278 ASP A N 1
ATOM 1918 C CA . ASP A 1 278 ? 12.046 -3.279 7.773 1.00 98.56 278 ASP A CA 1
ATOM 1919 C C . ASP A 1 278 ? 12.355 -2.112 8.727 1.00 98.56 278 ASP A C 1
ATOM 1921 O O . ASP A 1 278 ? 13.150 -2.245 9.656 1.00 98.56 278 ASP A O 1
ATOM 1925 N N . ALA A 1 279 ? 11.629 -0.996 8.581 1.00 98.31 279 ALA A N 1
ATOM 1926 C CA . ALA A 1 279 ? 11.715 0.142 9.489 1.00 98.31 279 ALA A CA 1
ATOM 1927 C C . ALA A 1 279 ? 10.336 0.720 9.838 1.00 98.31 279 ALA A C 1
ATOM 1929 O O . ALA A 1 279 ? 9.456 0.862 8.988 1.00 98.31 279 ALA A O 1
ATOM 1930 N N . VAL A 1 280 ? 10.180 1.128 11.099 1.00 98.19 280 VAL A N 1
ATOM 1931 C CA . VAL A 1 280 ? 9.035 1.901 11.595 1.00 98.19 280 VAL A CA 1
ATOM 1932 C C . VAL A 1 280 ? 9.563 3.164 12.268 1.00 98.19 280 VAL A C 1
ATOM 1934 O O . VAL A 1 280 ? 10.303 3.099 13.249 1.00 98.19 280 VAL A O 1
ATOM 1937 N N . LEU A 1 281 ? 9.155 4.326 11.762 1.00 98.06 281 LEU A N 1
ATOM 1938 C CA . LEU A 1 281 ? 9.459 5.629 12.344 1.00 98.06 281 LEU A CA 1
ATOM 1939 C C . LEU A 1 281 ? 8.224 6.144 13.089 1.00 98.06 281 LEU A C 1
ATOM 1941 O O . LEU A 1 281 ? 7.096 6.015 12.612 1.00 98.06 281 LEU A O 1
ATOM 1945 N N . ARG A 1 282 ? 8.431 6.754 14.260 1.00 97.56 282 ARG A N 1
ATOM 1946 C CA . ARG A 1 282 ? 7.359 7.321 15.089 1.00 97.56 282 ARG A CA 1
ATOM 1947 C C . ARG A 1 282 ? 7.724 8.701 15.614 1.00 97.56 282 ARG A C 1
ATOM 1949 O O . ARG A 1 282 ? 8.847 8.917 16.065 1.00 97.56 282 ARG A O 1
ATOM 1956 N N . THR A 1 283 ? 6.761 9.619 15.611 1.00 97.50 283 THR A N 1
ATOM 1957 C CA . THR A 1 283 ? 6.880 10.882 16.353 1.00 97.50 283 THR A CA 1
ATOM 1958 C C . THR A 1 283 ? 6.778 10.624 17.861 1.00 97.50 283 THR A C 1
ATOM 1960 O O . THR A 1 283 ? 6.235 9.607 18.297 1.00 97.50 283 THR A O 1
ATOM 1963 N N . ALA A 1 284 ? 7.263 11.558 18.684 1.00 96.44 284 ALA A N 1
ATOM 1964 C CA . ALA A 1 284 ? 7.271 11.402 20.144 1.00 96.44 284 ALA A CA 1
ATOM 1965 C C . ALA A 1 284 ? 5.869 11.229 20.775 1.00 96.44 284 ALA A C 1
ATOM 1967 O O . ALA A 1 284 ? 5.760 10.675 21.864 1.00 96.44 284 ALA A O 1
ATOM 1968 N N . GLY A 1 285 ? 4.806 11.685 20.097 1.00 94.88 285 GLY A N 1
ATOM 1969 C CA . GLY A 1 285 ? 3.413 11.513 20.530 1.00 94.88 285 GLY A CA 1
ATOM 1970 C C . GLY A 1 285 ? 2.699 10.284 19.947 1.00 94.88 285 GLY A C 1
ATOM 1971 O O . GLY A 1 285 ? 1.563 10.011 20.331 1.00 94.88 285 GLY A O 1
ATOM 1972 N N . ALA A 1 286 ? 3.320 9.547 19.020 1.00 96.00 286 ALA A N 1
ATOM 1973 C CA . ALA A 1 286 ? 2.685 8.407 18.365 1.00 96.00 286 ALA A CA 1
ATOM 1974 C C . ALA A 1 286 ? 2.643 7.171 19.279 1.00 96.00 286 ALA A C 1
ATOM 1976 O O . ALA A 1 286 ? 3.642 6.803 19.912 1.00 96.00 286 ALA A O 1
ATOM 1977 N N . LYS A 1 287 ? 1.487 6.491 19.305 1.00 93.44 287 LYS A N 1
ATOM 1978 C CA . LYS A 1 287 ? 1.252 5.278 20.111 1.00 93.44 287 LYS A CA 1
ATOM 1979 C C . LYS A 1 287 ? 2.329 4.202 19.853 1.00 93.44 287 LYS A C 1
ATOM 1981 O O . LYS A 1 287 ? 2.866 4.140 18.746 1.00 93.44 287 LYS A O 1
ATOM 1986 N N . PRO A 1 288 ? 2.646 3.332 20.834 1.00 92.31 288 PRO A N 1
ATOM 1987 C CA . PRO A 1 288 ? 3.604 2.247 20.638 1.00 92.31 288 PRO A CA 1
ATOM 1988 C C . PRO A 1 288 ? 3.187 1.302 19.503 1.00 92.31 288 PRO A C 1
ATOM 1990 O O . PRO A 1 288 ? 2.211 0.567 19.622 1.00 92.31 288 PRO A O 1
ATOM 1993 N N . TYR A 1 289 ? 3.961 1.321 18.425 1.00 94.12 289 TYR A N 1
ATOM 1994 C CA . TYR A 1 289 ? 3.860 0.452 17.255 1.00 94.12 289 TYR A CA 1
ATOM 1995 C C . TYR A 1 289 ? 5.299 0.163 16.805 1.00 94.12 289 TYR A C 1
ATOM 1997 O O . TYR A 1 289 ? 6.132 1.078 16.821 1.00 94.12 289 TYR A O 1
ATOM 2005 N N . ALA A 1 290 ? 5.623 -1.099 16.526 1.00 94.75 290 ALA A N 1
ATOM 2006 C CA . ALA A 1 290 ? 7.008 -1.568 16.419 1.00 94.75 290 ALA A CA 1
ATOM 2007 C C . ALA A 1 290 ? 7.310 -2.303 15.108 1.00 94.75 290 ALA A C 1
ATOM 2009 O O . ALA A 1 290 ? 8.368 -2.072 14.531 1.00 94.75 290 ALA A O 1
ATOM 2010 N N . ALA A 1 291 ? 6.398 -3.157 14.642 1.00 97.31 291 ALA A N 1
ATOM 2011 C CA . ALA A 1 291 ? 6.534 -3.904 13.394 1.00 97.31 291 ALA A CA 1
ATOM 2012 C C . ALA A 1 291 ? 5.162 -4.354 12.874 1.00 97.31 291 ALA A C 1
ATOM 2014 O O . ALA A 1 291 ? 4.194 -4.385 13.638 1.00 97.31 291 ALA A O 1
ATOM 2015 N N . ALA A 1 292 ? 5.091 -4.747 11.604 1.00 98.19 292 ALA A N 1
ATOM 2016 C CA . ALA A 1 292 ? 3.914 -5.367 11.009 1.00 98.19 292 ALA A CA 1
ATOM 2017 C C . ALA A 1 292 ? 4.253 -6.277 9.820 1.00 98.19 292 ALA A C 1
ATOM 2019 O O . ALA A 1 292 ? 5.284 -6.119 9.161 1.00 98.19 292 ALA A O 1
ATOM 2020 N N . THR A 1 293 ? 3.340 -7.193 9.508 1.00 98.69 293 THR A N 1
ATOM 2021 C CA . THR A 1 293 ? 3.325 -7.991 8.274 1.00 98.69 293 THR A CA 1
ATOM 2022 C C . THR A 1 293 ? 2.024 -7.759 7.525 1.00 98.69 293 THR A C 1
ATOM 2024 O O . THR A 1 293 ? 0.967 -7.602 8.135 1.00 98.69 293 THR A O 1
ATOM 2027 N N . ARG A 1 294 ? 2.086 -7.722 6.191 1.00 98.56 294 ARG A N 1
ATOM 2028 C CA . ARG A 1 294 ? 0.903 -7.613 5.329 1.00 98.56 294 ARG A CA 1
ATOM 2029 C C . ARG A 1 294 ? 0.937 -8.676 4.239 1.00 98.56 294 ARG A C 1
ATOM 2031 O O . ARG A 1 294 ? 1.945 -8.851 3.558 1.00 98.56 294 ARG A O 1
ATOM 2038 N N . LEU A 1 295 ? -0.191 -9.347 4.050 1.00 98.75 295 LEU A N 1
ATOM 2039 C CA . LEU A 1 295 ? -0.442 -10.285 2.960 1.00 98.75 295 LEU A CA 1
ATOM 2040 C C . LEU A 1 295 ? -1.559 -9.712 2.091 1.00 98.75 295 LEU A C 1
ATOM 2042 O O . LEU A 1 295 ? -2.611 -9.360 2.616 1.00 98.75 295 LEU A O 1
ATOM 2046 N N . TYR A 1 296 ? -1.361 -9.667 0.776 1.00 98.81 296 TYR A N 1
ATOM 2047 C CA . TYR A 1 296 ? -2.397 -9.329 -0.205 1.00 98.81 296 TYR A CA 1
ATOM 2048 C C . TYR A 1 296 ? -2.514 -10.440 -1.253 1.00 98.81 296 TYR A C 1
ATOM 2050 O O . TYR A 1 296 ? -1.513 -11.042 -1.645 1.00 98.81 296 TYR A O 1
ATOM 2058 N N . GLY A 1 297 ? -3.719 -10.690 -1.763 1.00 98.56 297 GLY A N 1
ATOM 2059 C CA . GLY A 1 297 ? -3.925 -11.617 -2.872 1.00 98.56 297 GLY A CA 1
ATOM 2060 C C . GLY A 1 297 ? -5.224 -11.385 -3.640 1.00 98.56 297 GLY A C 1
ATOM 2061 O O . GLY A 1 297 ? -6.241 -11.005 -3.064 1.00 98.56 297 GLY A O 1
ATOM 2062 N N . LEU A 1 298 ? -5.192 -11.625 -4.951 1.00 98.50 298 LEU A N 1
ATOM 2063 C CA . LEU A 1 298 ? -6.355 -11.488 -5.831 1.00 98.50 298 LEU A CA 1
ATOM 2064 C C . LEU A 1 298 ? -7.032 -12.851 -6.034 1.00 98.50 298 LEU A C 1
ATOM 2066 O O . LEU A 1 298 ? -6.506 -13.715 -6.734 1.00 98.50 298 LEU A O 1
ATOM 2070 N N . VAL A 1 299 ? -8.215 -13.030 -5.439 1.00 97.56 299 VAL A N 1
ATOM 2071 C CA . VAL A 1 299 ? -9.004 -14.276 -5.485 1.00 97.56 299 VAL A CA 1
ATOM 2072 C C . VAL A 1 299 ? -10.433 -13.948 -5.912 1.00 97.56 299 VAL A C 1
ATOM 2074 O O . VAL A 1 299 ? -11.040 -13.024 -5.381 1.00 97.56 299 VAL A O 1
ATOM 2077 N N . ASP A 1 300 ? -10.974 -14.667 -6.898 1.00 95.56 300 ASP A N 1
ATOM 2078 C CA . ASP A 1 300 ? -12.316 -14.438 -7.466 1.00 95.56 300 ASP A CA 1
ATOM 2079 C C . ASP A 1 300 ? -12.598 -12.968 -7.844 1.00 95.56 300 ASP A C 1
ATOM 2081 O O . ASP A 1 300 ? -13.686 -12.442 -7.606 1.00 95.56 300 ASP A O 1
ATOM 2085 N N . ASN A 1 301 ? -11.596 -12.271 -8.394 1.00 93.94 301 ASN A N 1
ATOM 2086 C CA . ASN A 1 301 ? -11.637 -10.834 -8.711 1.00 93.94 301 ASN A CA 1
ATOM 2087 C C . ASN A 1 301 ? -11.872 -9.900 -7.494 1.00 93.94 301 ASN A C 1
ATOM 2089 O O . ASN A 1 301 ? -12.308 -8.762 -7.658 1.00 93.94 301 ASN A O 1
ATOM 2093 N N . HIS A 1 302 ? -11.571 -10.365 -6.280 1.00 98.38 302 HIS A N 1
ATOM 2094 C CA . HIS A 1 302 ? -11.546 -9.566 -5.054 1.00 98.38 302 HIS A CA 1
ATOM 2095 C C . HIS A 1 302 ? -10.114 -9.453 -4.521 1.00 98.38 302 HIS A C 1
ATOM 2097 O O . HIS A 1 302 ? -9.365 -10.432 -4.531 1.00 98.38 302 HIS A O 1
ATOM 2103 N N . LEU A 1 303 ? -9.751 -8.276 -4.013 1.00 98.75 303 LEU A N 1
ATOM 2104 C CA . LEU A 1 303 ? -8.520 -8.065 -3.260 1.00 98.75 303 LEU A CA 1
ATOM 2105 C C . LEU A 1 303 ? -8.756 -8.519 -1.817 1.00 98.75 303 LEU A C 1
ATOM 2107 O O . LEU A 1 303 ? -9.464 -7.861 -1.053 1.00 98.75 303 LEU A O 1
ATOM 2111 N N . LEU A 1 304 ? -8.191 -9.669 -1.461 1.00 98.75 304 LEU A N 1
ATOM 2112 C CA . LEU A 1 304 ? -8.133 -10.160 -0.090 1.00 98.75 304 LEU A CA 1
ATOM 2113 C C . LEU A 1 304 ? -6.839 -9.655 0.544 1.00 98.75 304 LEU A C 1
ATOM 2115 O O . LEU A 1 304 ? -5.797 -9.630 -0.116 1.00 98.75 304 LEU A O 1
ATOM 2119 N N . TRP A 1 305 ? -6.888 -9.292 1.822 1.00 98.62 305 TRP A N 1
ATOM 2120 C CA . TRP A 1 305 ? -5.694 -8.906 2.565 1.00 98.62 305 TRP A CA 1
ATOM 2121 C C . TRP A 1 305 ? -5.777 -9.269 4.051 1.00 98.62 305 TRP A C 1
ATOM 2123 O O . TRP A 1 305 ? -6.867 -9.422 4.603 1.00 98.62 305 TRP A O 1
ATOM 2133 N N . ALA A 1 306 ? -4.613 -9.399 4.688 1.00 98.50 306 ALA A N 1
ATOM 2134 C CA . ALA A 1 306 ? -4.443 -9.581 6.127 1.00 98.50 306 ALA A CA 1
ATOM 2135 C C . ALA A 1 306 ? -3.265 -8.735 6.639 1.00 98.50 306 ALA A C 1
ATOM 2137 O O . ALA A 1 306 ? -2.304 -8.495 5.904 1.00 98.50 306 ALA A O 1
ATOM 2138 N N . TRP A 1 307 ? -3.360 -8.280 7.887 1.00 98.19 307 TRP A N 1
ATOM 2139 C CA . TRP A 1 307 ? -2.395 -7.416 8.567 1.00 98.19 307 TRP A CA 1
ATOM 2140 C C . TRP A 1 307 ? -2.187 -7.919 9.996 1.00 98.19 307 TRP A C 1
ATOM 2142 O O . TRP A 1 307 ? -3.134 -7.974 10.789 1.00 98.19 307 TRP A O 1
ATOM 2152 N N . ASP A 1 308 ? -0.947 -8.274 10.318 1.00 97.75 308 ASP A N 1
ATOM 2153 C CA . ASP A 1 308 ? -0.506 -8.570 11.679 1.00 97.75 308 ASP A CA 1
ATOM 2154 C C . ASP A 1 308 ? 0.343 -7.397 12.184 1.00 97.75 308 ASP A C 1
ATOM 2156 O O . ASP A 1 308 ? 1.146 -6.853 11.423 1.00 97.75 308 ASP A O 1
ATOM 2160 N N . ILE A 1 309 ? 0.203 -7.013 13.458 1.00 96.56 309 ILE A N 1
ATOM 2161 C CA . ILE A 1 309 ? 0.981 -5.913 14.057 1.00 96.56 309 ILE A CA 1
ATOM 2162 C C . ILE A 1 309 ? 1.625 -6.322 15.381 1.00 96.56 309 ILE A C 1
ATOM 2164 O O . ILE A 1 309 ? 1.062 -7.103 16.147 1.00 96.56 309 ILE A O 1
ATOM 2168 N N . ALA A 1 310 ? 2.793 -5.747 15.661 1.00 94.31 310 ALA A N 1
ATOM 2169 C CA . ALA A 1 310 ? 3.426 -5.710 16.973 1.00 94.31 310 ALA A CA 1
ATOM 2170 C C . ALA A 1 310 ? 3.276 -4.285 17.531 1.00 94.31 310 ALA A C 1
ATOM 2172 O O . ALA A 1 310 ? 3.954 -3.348 17.094 1.00 94.31 310 ALA A O 1
ATOM 2173 N N . ALA A 1 311 ? 2.339 -4.097 18.458 1.00 86.19 311 ALA A N 1
ATOM 2174 C CA . ALA A 1 311 ? 1.937 -2.785 18.962 1.00 86.19 311 ALA A CA 1
ATOM 2175 C C . ALA A 1 311 ? 1.426 -2.862 20.406 1.00 86.19 311 ALA A C 1
ATOM 2177 O O . ALA A 1 311 ? 1.070 -3.928 20.896 1.00 86.19 311 ALA A O 1
ATOM 2178 N N . LEU A 1 312 ? 1.390 -1.719 21.098 1.00 82.06 312 LEU A N 1
ATOM 2179 C CA . LEU A 1 312 ? 0.872 -1.574 22.469 1.00 82.06 312 LEU A CA 1
ATOM 2180 C C . LEU A 1 312 ? 1.475 -2.566 23.491 1.00 82.06 312 LEU A C 1
ATOM 2182 O O . LEU A 1 312 ? 0.821 -2.942 24.460 1.00 82.06 312 LEU A O 1
ATOM 2186 N N . GLY A 1 313 ? 2.730 -2.984 23.287 1.00 81.19 313 GLY A N 1
ATOM 2187 C CA . GLY A 1 313 ? 3.403 -3.974 24.137 1.00 81.19 313 GLY A CA 1
ATOM 2188 C C . GLY A 1 313 ? 2.977 -5.424 23.874 1.00 81.19 313 GLY A C 1
ATOM 2189 O O . GLY A 1 313 ? 3.098 -6.258 24.765 1.00 81.19 313 GLY A O 1
ATOM 2190 N N . GLN A 1 314 ? 2.439 -5.721 22.690 1.00 83.94 314 GLN A N 1
ATOM 2191 C CA . GLN A 1 314 ? 2.137 -7.070 22.211 1.00 83.94 314 GLN A CA 1
ATOM 2192 C C . GLN A 1 314 ? 3.073 -7.453 21.059 1.00 83.94 314 GLN A C 1
ATOM 2194 O O . GLN A 1 314 ? 3.397 -6.611 20.216 1.00 83.94 314 GLN A O 1
ATOM 2199 N N . ASP A 1 315 ? 3.455 -8.729 21.011 1.00 90.94 315 ASP A N 1
ATOM 2200 C CA . ASP A 1 315 ? 4.175 -9.326 19.883 1.00 90.94 315 ASP A CA 1
ATOM 2201 C C . ASP A 1 315 ? 3.316 -9.372 18.607 1.00 90.94 315 ASP A C 1
ATOM 2203 O O . ASP A 1 315 ? 2.090 -9.225 18.659 1.00 90.94 315 ASP A O 1
ATOM 2207 N N . LEU A 1 316 ? 3.977 -9.605 17.466 1.00 93.12 316 LEU A N 1
ATOM 2208 C CA . LEU A 1 316 ? 3.363 -9.662 16.138 1.00 93.12 316 LEU A CA 1
ATOM 2209 C C . LEU A 1 316 ? 2.199 -10.665 16.100 1.00 93.12 316 LEU A C 1
ATOM 2211 O O . LEU A 1 316 ? 2.395 -11.868 16.288 1.00 93.12 316 LEU A O 1
ATOM 2215 N N . ARG A 1 317 ? 0.988 -10.167 15.838 1.00 93.44 317 ARG A N 1
ATOM 2216 C CA . ARG A 1 317 ? -0.235 -10.977 15.784 1.00 93.44 317 ARG A CA 1
ATOM 2217 C C . ARG A 1 317 ? -1.277 -10.381 14.848 1.00 93.44 317 ARG A C 1
ATOM 2219 O O . ARG A 1 317 ? -1.326 -9.162 14.686 1.00 93.44 317 ARG A O 1
ATOM 2226 N N . THR A 1 318 ? -2.129 -11.236 14.288 1.00 93.50 318 THR A N 1
ATOM 2227 C CA . THR A 1 318 ? -3.228 -10.829 13.406 1.00 93.50 318 THR A CA 1
ATOM 2228 C C . THR A 1 318 ? -4.100 -9.773 14.067 1.00 93.50 318 THR A C 1
ATOM 2230 O O . THR A 1 318 ? -4.501 -9.915 15.223 1.00 93.50 318 THR A O 1
ATOM 2233 N N . HIS A 1 319 ? -4.338 -8.697 13.321 1.00 95.00 319 HIS A N 1
ATOM 2234 C CA . HIS A 1 319 ? -5.034 -7.507 13.788 1.00 95.00 319 HIS A CA 1
ATOM 2235 C C . HIS A 1 319 ? -6.203 -7.126 12.885 1.00 95.00 319 HIS A C 1
ATOM 2237 O O . HIS A 1 319 ? -7.254 -6.729 13.379 1.00 95.00 319 HIS A O 1
ATOM 2243 N N . ALA A 1 320 ? -6.056 -7.261 11.567 1.00 97.50 320 ALA A N 1
ATOM 2244 C CA . ALA A 1 320 ? -7.166 -7.052 10.650 1.00 97.50 320 ALA A CA 1
ATOM 2245 C C . ALA A 1 320 ? -7.055 -7.921 9.397 1.00 97.50 320 ALA A C 1
ATOM 2247 O O . ALA A 1 320 ? -5.967 -8.314 8.976 1.00 97.50 320 ALA A O 1
ATOM 2248 N N . SER A 1 321 ? -8.195 -8.178 8.766 1.00 98.38 321 SER A N 1
ATOM 2249 C CA . SER A 1 321 ? -8.269 -8.722 7.409 1.00 98.38 321 SER A CA 1
ATOM 2250 C C . SER A 1 321 ? -9.455 -8.126 6.661 1.00 98.38 321 SER A C 1
ATOM 2252 O O . SER A 1 321 ? -10.392 -7.632 7.288 1.00 98.38 321 SER A O 1
ATOM 2254 N N . GLY A 1 322 ? -9.436 -8.171 5.329 1.00 98.19 322 GLY A N 1
ATOM 2255 C CA . GLY A 1 322 ? -10.517 -7.636 4.503 1.00 98.19 322 GLY A CA 1
ATOM 2256 C C . GLY A 1 322 ? -10.659 -8.318 3.147 1.00 98.19 322 GLY A C 1
ATOM 2257 O O . GLY A 1 322 ? -9.725 -8.937 2.634 1.00 98.19 322 GLY A O 1
ATOM 2258 N N . ARG A 1 323 ? -11.854 -8.193 2.559 1.00 98.56 323 ARG A N 1
ATOM 2259 C CA . ARG A 1 323 ? -12.183 -8.661 1.205 1.00 98.56 323 ARG A CA 1
ATOM 2260 C C . ARG A 1 323 ? -12.854 -7.525 0.441 1.00 98.56 323 ARG A C 1
ATOM 2262 O O . ARG A 1 323 ? -14.013 -7.202 0.687 1.00 98.56 323 ARG A O 1
ATOM 2269 N N . LEU A 1 324 ? -12.128 -6.947 -0.509 1.00 98.69 324 LEU A N 1
ATOM 2270 C CA . LEU A 1 324 ? -12.561 -5.774 -1.263 1.00 98.69 324 LEU A CA 1
ATOM 2271 C C . LEU A 1 324 ? -12.902 -6.161 -2.706 1.00 98.69 324 LEU A C 1
ATOM 2273 O O . LEU A 1 324 ? -12.131 -6.850 -3.376 1.00 98.69 324 LEU A O 1
ATOM 2277 N N . ALA A 1 325 ? -14.052 -5.714 -3.201 1.00 98.31 325 ALA A N 1
ATOM 2278 C CA . ALA A 1 325 ? -14.414 -5.821 -4.607 1.00 98.31 325 ALA A CA 1
ATOM 2279 C C . ALA A 1 325 ? -13.821 -4.641 -5.390 1.00 98.31 325 ALA A C 1
ATOM 2281 O O . ALA A 1 325 ? -13.724 -3.526 -4.880 1.00 98.31 325 ALA A O 1
ATOM 2282 N N . ARG A 1 326 ? -13.441 -4.871 -6.649 1.00 97.00 326 ARG A N 1
ATOM 2283 C CA . ARG A 1 326 ? -13.054 -3.790 -7.562 1.00 97.00 326 ARG A CA 1
ATOM 2284 C C . ARG A 1 326 ? -14.283 -2.952 -7.917 1.00 97.00 326 ARG A C 1
ATOM 2286 O O . ARG A 1 326 ? -15.266 -3.500 -8.411 1.00 97.00 326 ARG A O 1
ATOM 2293 N N . VAL A 1 327 ? -14.200 -1.641 -7.704 1.00 96.06 327 VAL A N 1
ATOM 2294 C CA . VAL A 1 327 ? -15.257 -0.666 -8.022 1.00 96.06 327 VAL A CA 1
ATOM 2295 C C . VAL A 1 327 ? -14.866 0.306 -9.138 1.00 96.06 327 VAL A C 1
ATOM 2297 O O . VAL A 1 327 ? -15.762 0.882 -9.755 1.00 96.06 327 VAL A O 1
ATOM 2300 N N . GLN A 1 328 ? -13.562 0.474 -9.414 1.00 87.94 328 GLN A N 1
ATOM 2301 C CA . GLN A 1 328 ? -13.008 1.227 -10.555 1.00 87.94 328 GLN A CA 1
ATOM 2302 C C . GLN A 1 328 ? -11.754 0.517 -11.102 1.00 87.94 328 GLN A C 1
ATOM 2304 O O . GLN A 1 328 ? -10.997 -0.082 -10.299 1.00 87.94 328 GLN A O 1
#

Sequence (328 aa):
MFDLPVGLPSELVPLSWLIGVWEGSGVLEYKIGDESVSRTFGHRISFSHDGLPHLNYSSYTWLEPASAADAAAGSASGTNAAEADASGSAAVGSAAPGTDAAGTDAAGTDASGAQAAVAADATSSANSADTHAASGSGAASETNAAEADADAASGADAASGADADAASGADAASGADAAASAEESASVLPPEMFSDERIPLVTETGYWRLSRHQGDGDPGPGMLPGSGERPFTSAAAVETLRNRDGGFDIEVTLVHPGGVAELYLGQVKGPRIDLATDAVLRTAGAKPYAAATRLYGLVDNHLLWAWDIAALGQDLRTHASGRLARVQ

pLDDT: mean 70.59, std 29.75, range [26.81, 98.88]

Radius of gyration: 36.97 Å; chains: 1; bounding box: 89×115×90 Å

InterPro domains:
  IPR012674 Calycin [G3DSA:2.40.128.20] (2-328)
  IPR012674 Calycin [SSF50814] (7-64)
  IPR012674 Calycin [SSF50814] (196-327)
  IPR014878 THAP4-like, heme-binding domain [PF08768] (11-64)
  IPR014878 THAP4-like, heme-binding domain [PF08768] (196-326)
  IPR014878 THAP4-like, heme-binding domain [cd07828] (12-327)
  IPR022939 Nitrobindin, bacteria/plant [MF_01297] (4-328)
  IPR045165 Nitrobindin family [PTHR15854] (7-62)